Protein AF-0000000070323253 (afdb_homodimer)

Secondary structure (DSSP, 8-state):
----GGG---PPEEEEEEEEEEETT-EEEEEBTTB---EEEEEEEES-EEETTEEE--S-B-SS-HHHHHHHHHTT-SEEEEE-SHHHH---GGGTTSPPEEEEEEE-/----GGG---PPEEEEEEEEEEETT-EEEEEBTTB---EEEEEEEES-EEETTEEE--S-B-SS-HHHHHHHHHTT-SEEEEE-SHHHH---GGGTTSPPEEEEEEE-

Foldseek 3Di:
DPPPPVPPPPDDDDKDKDKDKFWAQDKDKDADPQDAFAAWPDKFKADWDDDVVDIDYDPDGAPADGRVLCCVQGGPDRMGMDHHHCVSGNDDPRRPPDTIMMMTMIMD/DPPPPVPPPPDDDDKDKDKDKFWAQDKDKDADPQDAFAAWPDKFKADWDDDVVDIDYDPDGAPADGRVLCCVQGGPDRMGMDHHHCVSGNDDPRRPPDTIMMMTMIMD

Organism: NCBI:txid109376

Sequence (216 aa):
MGGDPSMVKFKTVVTGRVCAKAHEHNKVELSCNNRPISAVKFASFGNPSGQCGSFAAGSCEGAKDAVKVVAKECVGKLNCTMNVSSHKFGSNLDCGDSPKRLFVEVECMGGDPSMVKFKTVVTGRVCAKAHEHNKVELSCNNRPISAVKFASFGNPSGQCGSFAAGSCEGAKDAVKVVAKECVGKLNCTMNVSSHKFGSNLDCGDSPKRLFVEVEC

Radius of gyration: 20.59 Å; Cα contacts (8 Å, |Δi|>4): 543; chains: 2; bounding box: 59×59×40 Å

Structure (mmCIF, N/CA/C/O backbone):
data_AF-0000000070323253-model_v1
#
loop_
_entity.id
_entity.type
_entity.pdbx_description
1 polymer 'SUEL-type lectin domain-containing protein'
#
loop_
_atom_site.group_PDB
_atom_site.id
_atom_site.type_symbol
_atom_site.label_atom_id
_atom_site.label_alt_id
_atom_site.label_comp_id
_atom_site.label_asym_i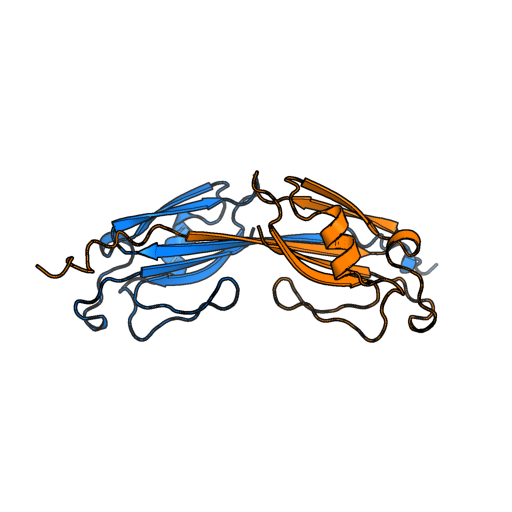d
_atom_site.label_entity_id
_atom_site.label_seq_id
_atom_site.pdbx_PDB_ins_code
_atom_site.Cartn_x
_atom_site.Cartn_y
_atom_site.Cartn_z
_atom_site.occupancy
_atom_site.B_iso_or_equiv
_atom_site.auth_seq_id
_atom_site.auth_comp_id
_atom_site.auth_asym_id
_atom_site.auth_atom_id
_atom_site.pdbx_PDB_model_num
ATOM 1 N N . MET A 1 1 ? 30.547 -23.125 -18.703 1 24.58 1 MET A N 1
ATOM 2 C CA . MET A 1 1 ? 29.531 -23.688 -17.828 1 24.58 1 MET A CA 1
ATOM 3 C C . MET A 1 1 ? 28.562 -22.609 -17.344 1 24.58 1 MET A C 1
ATOM 5 O O . MET A 1 1 ? 28.953 -21.703 -16.594 1 24.58 1 MET A O 1
ATOM 9 N N . GLY A 1 2 ? 27.812 -21.984 -18.266 1 32.09 2 GLY A N 1
ATOM 10 C CA . GLY A 1 2 ? 26.969 -20.812 -18.094 1 32.09 2 GLY A CA 1
ATOM 11 C C . GLY A 1 2 ? 25.984 -20.938 -16.969 1 32.09 2 GLY A C 1
ATOM 12 O O . GLY A 1 2 ? 25.406 -22.016 -16.734 1 32.09 2 GLY A O 1
ATOM 13 N N . GLY A 1 3 ? 26.297 -20.422 -15.852 1 37.09 3 GLY A N 1
ATOM 14 C CA . GLY A 1 3 ? 25.359 -20.516 -14.734 1 37.09 3 GLY A CA 1
ATOM 15 C C . GLY A 1 3 ? 23.906 -20.5 -15.164 1 37.09 3 GLY A C 1
ATOM 16 O O . GLY A 1 3 ? 23.578 -19.969 -16.219 1 37.09 3 GLY A O 1
ATOM 17 N N . ASP A 1 4 ? 23.25 -21.719 -15.328 1 37.78 4 ASP A N 1
ATOM 18 C CA . ASP A 1 4 ? 21.844 -21.922 -15.695 1 37.78 4 ASP A CA 1
ATOM 19 C C . ASP A 1 4 ? 20.969 -20.781 -15.188 1 37.78 4 ASP A C 1
ATOM 21 O O . ASP A 1 4 ? 20.891 -20.547 -13.984 1 37.78 4 ASP A O 1
ATOM 25 N N . PRO A 1 5 ? 20.859 -19.75 -15.844 1 42.62 5 PRO A N 1
ATOM 26 C CA . PRO A 1 5 ? 20.031 -18.609 -15.492 1 42.62 5 PRO A CA 1
ATOM 27 C C . PRO A 1 5 ? 18.703 -19.016 -14.844 1 42.62 5 PRO A C 1
ATOM 29 O O . PRO A 1 5 ? 17.984 -18.172 -14.32 1 42.62 5 PRO A O 1
ATOM 32 N N . SER A 1 6 ? 18.172 -20.234 -15.156 1 43.19 6 SER A N 1
ATOM 33 C CA . SER A 1 6 ? 17 -20.828 -14.531 1 43.19 6 SER A CA 1
ATOM 34 C C . SER A 1 6 ? 17.078 -20.75 -13.008 1 43.19 6 SER A C 1
ATOM 36 O O . SER A 1 6 ? 16.078 -20.969 -12.312 1 43.19 6 SER A O 1
ATOM 38 N N . MET A 1 7 ? 18.266 -21.016 -12.469 1 43.81 7 MET A N 1
ATOM 39 C CA . MET A 1 7 ? 18.453 -21.188 -11.023 1 43.81 7 MET A CA 1
ATOM 40 C C . MET A 1 7 ? 18.297 -19.859 -10.297 1 43.81 7 MET A C 1
ATOM 42 O O . MET A 1 7 ? 18.688 -19.734 -9.133 1 43.81 7 MET A O 1
ATOM 46 N N . VAL A 1 8 ? 18.516 -18.844 -11.039 1 45.16 8 VAL A N 1
ATOM 47 C CA . VAL A 1 8 ? 18.344 -17.625 -10.273 1 45.16 8 VAL A CA 1
ATOM 48 C C . VAL A 1 8 ? 17 -17.641 -9.555 1 45.16 8 VAL A C 1
ATOM 50 O O . VAL A 1 8 ? 15.953 -17.594 -10.195 1 45.16 8 VAL A O 1
ATOM 53 N N . LYS A 1 9 ? 16.812 -18.609 -8.586 1 53.41 9 LYS A N 1
ATOM 54 C CA . LYS A 1 9 ? 15.672 -18.703 -7.672 1 53.41 9 LYS A CA 1
ATOM 55 C C . LYS A 1 9 ? 15.109 -17.312 -7.363 1 53.41 9 LYS A C 1
ATOM 57 O O . LYS A 1 9 ? 15.648 -16.594 -6.527 1 53.41 9 LYS A O 1
ATOM 62 N N . PHE A 1 10 ? 14.539 -16.609 -8.406 1 65.06 10 PHE A N 1
ATOM 63 C CA . PHE A 1 10 ? 13.953 -15.281 -8.234 1 65.06 10 PHE A CA 1
ATOM 64 C C . PHE A 1 10 ? 13.055 -15.242 -7.004 1 65.06 10 PHE A C 1
ATOM 66 O O . PHE A 1 10 ? 12.172 -16.094 -6.844 1 65.06 10 PHE A O 1
ATOM 73 N N . LYS A 1 11 ? 13.57 -14.703 -5.855 1 81 11 LYS A N 1
ATOM 74 C CA . LYS A 1 11 ? 12.977 -14.555 -4.527 1 81 11 LYS A CA 1
ATOM 75 C C . LYS A 1 11 ? 11.664 -13.773 -4.598 1 81 11 LYS A C 1
ATOM 77 O O . LYS A 1 11 ? 11.453 -12.984 -5.52 1 81 11 LYS A O 1
ATOM 82 N N . THR A 1 12 ? 10.695 -14.273 -3.916 1 89.94 12 THR A N 1
ATOM 83 C CA . THR A 1 12 ? 9.477 -13.516 -3.666 1 89.94 12 THR A CA 1
ATOM 84 C C . THR A 1 12 ? 9.805 -12.125 -3.117 1 89.94 12 THR A C 1
ATOM 86 O O . THR A 1 12 ? 10.609 -11.992 -2.188 1 89.94 12 THR A O 1
ATOM 89 N N . VAL A 1 13 ? 9.406 -11.117 -3.811 1 90.56 13 VAL A N 1
ATOM 90 C CA . VAL A 1 13 ? 9.531 -9.742 -3.338 1 90.56 13 VAL A CA 1
ATOM 91 C C . VAL A 1 13 ? 8.172 -9.234 -2.855 1 90.56 13 VAL A C 1
ATOM 93 O O . VAL A 1 13 ? 7.195 -9.258 -3.605 1 90.56 13 VAL A O 1
ATOM 96 N N . VAL A 1 14 ? 8.109 -8.828 -1.581 1 91.12 14 VAL A N 1
ATOM 97 C CA . VAL A 1 14 ? 6.891 -8.258 -1.013 1 91.12 14 VAL A CA 1
ATOM 98 C C . VAL A 1 14 ? 7.121 -6.785 -0.666 1 91.12 14 VAL A C 1
ATOM 100 O O . VAL A 1 14 ? 8.109 -6.441 -0.015 1 91.12 14 VAL A O 1
ATOM 103 N N . THR A 1 15 ? 6.223 -5.898 -1.112 1 91.31 15 THR A N 1
ATOM 104 C CA . THR A 1 15 ? 6.27 -4.477 -0.796 1 91.31 15 THR A CA 1
ATOM 105 C C . THR A 1 15 ? 4.922 -3.992 -0.273 1 91.31 15 THR A C 1
ATOM 107 O O . THR A 1 15 ? 3.885 -4.59 -0.572 1 91.31 15 THR A O 1
ATOM 110 N N . GLY A 1 16 ? 4.953 -3.031 0.551 1 91.94 16 GLY A N 1
ATOM 111 C CA . GLY A 1 16 ? 3.74 -2.467 1.121 1 91.94 16 GLY A CA 1
ATOM 112 C C . GLY A 1 16 ? 3.701 -0.951 1.062 1 91.94 16 GLY A C 1
ATOM 113 O O . GLY A 1 16 ? 4.746 -0.301 0.996 1 91.94 16 GLY A O 1
ATOM 114 N N . ARG A 1 17 ? 2.58 -0.468 0.973 1 92.69 17 ARG A N 1
ATOM 115 C CA . ARG A 1 17 ? 2.338 0.967 1.083 1 92.69 17 ARG A CA 1
ATOM 116 C C . ARG A 1 17 ? 1.215 1.258 2.072 1 92.69 17 ARG A C 1
ATOM 118 O O . ARG A 1 17 ? 0.239 0.509 2.15 1 92.69 17 ARG A O 1
ATOM 125 N N . VAL A 1 18 ? 1.384 2.32 2.725 1 94.06 18 VAL A N 1
ATOM 126 C CA . VAL A 1 18 ? 0.357 2.779 3.652 1 94.06 18 VAL A CA 1
ATOM 127 C C . VAL A 1 18 ? 0.008 4.238 3.357 1 94.06 18 VAL A C 1
ATOM 129 O O . VAL A 1 18 ? 0.896 5.059 3.115 1 94.06 18 VAL A O 1
ATOM 132 N N . CYS A 1 19 ? -1.248 4.48 3.283 1 94.62 19 CYS A N 1
ATOM 133 C CA . CYS A 1 19 ? -1.754 5.828 3.043 1 94.62 19 CYS A CA 1
ATOM 134 C C . CYS A 1 19 ? -2.611 6.305 4.207 1 94.62 19 CYS A C 1
ATOM 136 O O . CYS A 1 19 ? -3.301 5.504 4.848 1 94.62 19 CYS A O 1
ATOM 138 N N . ALA A 1 20 ? -2.553 7.59 4.328 1 96.38 20 ALA A N 1
ATOM 139 C CA . ALA A 1 20 ? -3.43 8.195 5.328 1 96.38 20 ALA A CA 1
ATOM 140 C C . ALA A 1 20 ? -3.979 9.531 4.84 1 96.38 20 ALA A C 1
ATOM 142 O O . ALA A 1 20 ? -3.277 10.289 4.164 1 96.38 20 ALA A O 1
ATOM 143 N N . LYS A 1 21 ? -5.219 9.734 5.109 1 96.62 21 LYS A N 1
ATOM 144 C CA . LYS A 1 21 ? -5.902 11.016 4.949 1 96.62 21 LYS A CA 1
ATOM 145 C C . LYS A 1 21 ? -6.414 11.539 6.289 1 96.62 21 LYS A C 1
ATOM 147 O O . LYS A 1 21 ? -7.156 10.844 6.988 1 96.62 21 LYS A O 1
ATOM 152 N N . ALA A 1 22 ? -6.02 12.75 6.602 1 96.62 22 ALA A N 1
ATOM 153 C CA . ALA A 1 22 ? -6.449 13.289 7.891 1 96.62 22 ALA A CA 1
ATOM 154 C C . ALA A 1 22 ? -6.688 14.797 7.801 1 96.62 22 ALA A C 1
ATOM 156 O O . ALA A 1 22 ? -5.93 15.516 7.148 1 96.62 22 ALA A O 1
ATOM 157 N N . HIS A 1 23 ? -7.723 15.203 8.5 1 93.94 23 HIS A N 1
ATOM 158 C CA . HIS A 1 23 ? -8.008 16.625 8.594 1 93.94 23 HIS A CA 1
ATOM 159 C C . HIS A 1 23 ? -7.152 17.297 9.672 1 93.94 23 HIS A C 1
ATOM 161 O O . HIS A 1 23 ? -6.69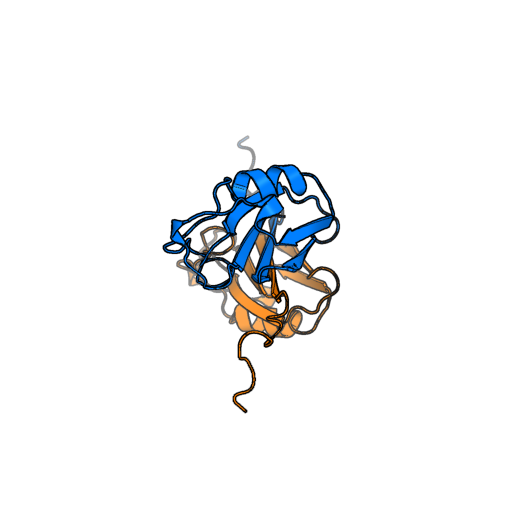5 16.641 10.602 1 93.94 23 HIS A O 1
ATOM 167 N N . GLU A 1 24 ? -7.051 18.594 9.477 1 91.38 24 GLU A N 1
ATOM 168 C CA . GLU A 1 24 ? -6.312 19.375 10.461 1 91.38 24 GLU A CA 1
ATOM 169 C C . GLU A 1 24 ? -6.859 19.156 11.867 1 91.38 24 GLU A C 1
ATOM 171 O O . GLU A 1 24 ? -8.07 19 12.055 1 91.38 24 GLU A O 1
ATOM 176 N N . HIS A 1 25 ? -5.941 19.062 12.859 1 90.5 25 HIS A N 1
ATOM 177 C CA . HIS A 1 25 ? -6.207 18.891 14.281 1 90.5 25 HIS A CA 1
ATOM 178 C C . HIS A 1 25 ? -6.43 17.422 14.633 1 90.5 25 HIS A C 1
ATOM 180 O O . HIS A 1 25 ? -6.801 17.109 15.766 1 90.5 25 HIS A O 1
ATOM 186 N N . ASN A 1 26 ? -6.281 16.594 13.672 1 94.19 26 ASN A N 1
ATOM 187 C CA . ASN A 1 26 ? -6.25 15.148 13.938 1 94.19 26 ASN A CA 1
ATOM 188 C C . ASN A 1 26 ? -4.82 14.617 13.953 1 94.19 26 ASN A C 1
ATOM 190 O O . ASN A 1 26 ? -3.867 15.367 13.758 1 94.19 26 ASN A O 1
ATOM 194 N N . LYS A 1 27 ? -4.707 13.328 14.273 1 94.56 27 LYS A N 1
ATOM 195 C CA . LYS A 1 27 ? -3.43 12.625 14.234 1 94.56 27 LYS A CA 1
ATOM 196 C C . LYS A 1 27 ? -3.43 11.531 13.172 1 94.56 27 LYS A C 1
ATOM 198 O O . LYS A 1 27 ? -4.477 10.961 12.859 1 94.56 27 LYS A O 1
ATOM 203 N N . VAL A 1 28 ? -2.27 11.328 12.672 1 95.94 28 VAL A N 1
ATOM 204 C CA . VAL A 1 28 ? -2.078 10.219 11.758 1 95.94 28 VAL A CA 1
ATOM 205 C C . VAL A 1 28 ? -1.103 9.211 12.359 1 95.94 28 VAL A C 1
ATOM 207 O O . VAL A 1 28 ? -0.101 9.594 12.969 1 95.94 28 VAL A O 1
ATOM 210 N N . GLU A 1 29 ? -1.481 7.996 12.227 1 94.38 29 GLU A N 1
ATOM 211 C CA . GLU A 1 29 ? -0.606 6.898 12.625 1 94.38 29 GLU A CA 1
ATOM 212 C C . GLU A 1 29 ? -0.28 5.992 11.438 1 94.38 29 GLU A C 1
ATOM 214 O O . GLU A 1 29 ? -1.179 5.402 10.836 1 94.38 29 GLU A O 1
ATOM 219 N N . LEU A 1 30 ? 0.969 5.922 11.18 1 93.88 30 LEU A N 1
ATOM 220 C CA . LEU A 1 30 ? 1.457 5.098 10.078 1 93.88 30 LEU A CA 1
ATOM 221 C C . LEU A 1 30 ? 2.305 3.941 10.602 1 93.88 30 LEU A C 1
ATOM 223 O O . LEU A 1 30 ? 3.154 4.133 11.469 1 93.88 30 LEU A O 1
ATOM 227 N N . SER A 1 31 ? 2.051 2.76 10.039 1 91.31 31 SER A N 1
ATOM 228 C CA . SER A 1 31 ? 2.838 1.592 10.422 1 91.31 31 SER A CA 1
ATOM 229 C C . SER A 1 31 ? 2.979 0.616 9.258 1 91.31 31 SER A C 1
ATOM 231 O O . SER A 1 31 ? 2.084 0.513 8.414 1 91.31 31 SER A O 1
ATOM 233 N N . CYS A 1 32 ? 4.223 -0.097 9.227 1 88.12 32 CYS A N 1
ATOM 234 C CA . CYS A 1 32 ? 4.555 -1.021 8.148 1 88.12 32 CYS A CA 1
ATOM 235 C C . CYS A 1 32 ? 4.754 -2.436 8.688 1 88.12 32 CYS A C 1
ATOM 237 O O . CYS A 1 32 ? 5.742 -3.094 8.359 1 88.12 32 CYS A O 1
ATOM 239 N N . ASN A 1 33 ? 3.75 -3.08 9.227 1 79.25 33 ASN A N 1
ATOM 240 C CA . ASN A 1 33 ? 3.77 -4.477 9.648 1 79.25 33 ASN A CA 1
ATOM 241 C C . ASN A 1 33 ? 5.141 -4.883 10.18 1 79.25 33 ASN A C 1
ATOM 243 O O . ASN A 1 33 ? 5.723 -5.871 9.719 1 79.25 33 ASN A O 1
ATOM 247 N N . ASN A 1 34 ? 5.691 -4.219 11.094 1 81.62 34 ASN A N 1
ATOM 248 C CA . ASN A 1 34 ? 6.934 -4.496 11.805 1 81.62 34 ASN A CA 1
ATOM 249 C C . ASN A 1 34 ? 8.148 -4.305 10.898 1 81.62 34 ASN A C 1
ATOM 251 O O . ASN A 1 34 ? 9.164 -4.984 11.062 1 81.62 34 ASN A O 1
ATOM 255 N N . ARG A 1 35 ? 8.016 -3.617 9.82 1 87.88 35 ARG A N 1
ATOM 256 C CA . ARG A 1 35 ? 9.117 -3.145 8.984 1 87.88 35 ARG A CA 1
ATOM 257 C C . ARG A 1 35 ? 9.227 -1.624 9.039 1 87.88 35 ARG A C 1
ATOM 259 O O . ARG A 1 35 ? 8.234 -0.93 9.266 1 87.88 35 ARG A O 1
ATOM 266 N N . PRO A 1 36 ? 10.414 -1.142 8.898 1 94.56 36 PRO A N 1
ATOM 267 C CA . PRO A 1 36 ? 10.539 0.318 8.922 1 94.56 36 PRO A CA 1
ATOM 268 C C . PRO A 1 36 ? 9.93 0.986 7.691 1 94.56 36 PRO A C 1
ATOM 270 O O . PRO A 1 36 ? 9.922 0.399 6.605 1 94.56 36 PRO A O 1
ATOM 273 N N . ILE A 1 37 ? 9.367 2.109 7.902 1 96.44 37 ILE A N 1
ATOM 274 C CA . ILE A 1 37 ? 8.977 2.951 6.777 1 96.44 37 ILE A CA 1
ATOM 275 C C . ILE A 1 37 ? 10.211 3.338 5.965 1 96.44 37 ILE A C 1
ATOM 277 O O . ILE A 1 37 ? 11.156 3.924 6.5 1 96.44 37 ILE A O 1
ATOM 281 N N . SER A 1 38 ? 10.211 3.012 4.699 1 96.25 38 SER A N 1
ATOM 282 C CA . SER A 1 38 ? 11.438 3.143 3.922 1 96.25 38 SER A CA 1
ATOM 283 C C . SER A 1 38 ? 11.477 4.465 3.162 1 96.25 38 SER A C 1
ATOM 285 O O . SER A 1 38 ? 12.547 4.98 2.852 1 96.25 38 SER A O 1
ATOM 287 N N . ALA A 1 39 ? 10.344 4.992 2.777 1 96.81 39 ALA A N 1
ATOM 288 C CA . ALA A 1 39 ? 10.32 6.227 1.994 1 96.81 39 ALA A CA 1
ATOM 289 C C . ALA A 1 39 ? 8.93 6.863 2.02 1 96.81 39 ALA A C 1
ATOM 291 O O . ALA A 1 39 ? 7.934 6.191 2.295 1 96.81 39 ALA A O 1
ATOM 292 N N . VAL A 1 40 ? 8.859 8.164 1.811 1 97.88 40 VAL A N 1
ATOM 293 C CA . VAL A 1 40 ? 7.613 8.898 1.597 1 97.88 40 VAL A CA 1
ATOM 294 C C . VAL A 1 40 ? 7.34 9.023 0.1 1 97.88 40 VAL A C 1
ATOM 296 O O . VAL A 1 40 ? 8.117 9.656 -0.625 1 97.88 40 VAL A O 1
ATOM 299 N N . LYS A 1 41 ? 6.281 8.484 -0.324 1 96.12 41 LYS A N 1
ATOM 300 C CA . LYS A 1 41 ? 5.965 8.516 -1.749 1 96.12 41 LYS A CA 1
ATOM 301 C C . LYS A 1 41 ? 5.152 9.75 -2.104 1 96.12 41 LYS A C 1
ATOM 303 O O . LYS A 1 41 ? 5.199 10.227 -3.24 1 96.12 41 LYS A O 1
ATOM 308 N N . PHE A 1 42 ? 4.395 10.164 -1.142 1 97.25 42 PHE A N 1
ATOM 309 C CA . PHE A 1 42 ? 3.58 11.359 -1.315 1 97.25 42 PHE A CA 1
ATOM 310 C C . PHE A 1 42 ? 3.236 11.984 0.034 1 97.25 42 PHE A C 1
ATOM 312 O O . PHE A 1 42 ? 2.953 11.273 0.998 1 97.25 42 PHE A O 1
ATOM 319 N N . ALA A 1 43 ? 3.246 13.281 0.072 1 98.5 43 ALA A N 1
ATOM 320 C CA . ALA A 1 43 ? 2.717 14.016 1.217 1 98.5 43 ALA A CA 1
ATOM 321 C C . ALA A 1 43 ? 2.326 15.438 0.822 1 98.5 43 ALA A C 1
ATOM 323 O O . ALA A 1 43 ? 3.086 16.125 0.139 1 98.5 43 ALA A O 1
ATOM 324 N N . SER A 1 44 ? 1.243 15.812 1.201 1 97.69 44 SER A N 1
ATOM 325 C CA . SER A 1 44 ? 0.757 17.156 0.946 1 97.69 44 SER A CA 1
ATOM 326 C C . SER A 1 44 ? -0.178 17.641 2.055 1 97.69 44 SER A C 1
ATOM 328 O O . SER A 1 44 ? -1.098 16.906 2.447 1 97.69 44 SER A O 1
ATOM 330 N N . PHE A 1 45 ? 0.064 18.766 2.609 1 96.88 45 PHE A N 1
ATOM 331 C CA . PHE A 1 45 ? -0.783 19.422 3.602 1 96.88 45 PHE A CA 1
ATOM 332 C C . PHE A 1 45 ? -1.431 20.672 3.02 1 96.88 45 PHE A C 1
ATOM 334 O O . PHE A 1 45 ? -0.736 21.609 2.639 1 96.88 45 PHE A O 1
ATOM 341 N N . GLY A 1 46 ? -2.627 20.688 2.898 1 95.38 46 GLY A N 1
ATOM 342 C CA . GLY A 1 46 ? -3.434 21.719 2.268 1 95.38 46 GLY A CA 1
ATOM 343 C C . GLY A 1 46 ? -4.762 21.203 1.745 1 95.38 46 GLY A C 1
ATOM 344 O O . GLY A 1 46 ? -5.645 20.844 2.527 1 95.38 46 GLY A O 1
ATOM 345 N N . ASN A 1 47 ? -4.965 21.094 0.418 1 94 47 ASN A N 1
ATOM 346 C CA . ASN A 1 47 ? -6.199 20.562 -0.155 1 94 47 ASN A CA 1
ATOM 347 C C . ASN A 1 47 ? -5.918 19.469 -1.188 1 94 47 ASN A C 1
ATOM 349 O O . ASN A 1 47 ? -6.441 19.516 -2.303 1 94 47 ASN A O 1
ATOM 353 N N . PRO A 1 48 ? -5.105 18.484 -0.717 1 96.19 48 PRO A N 1
ATOM 354 C CA . PRO A 1 48 ? -4.82 17.375 -1.629 1 96.19 48 PRO A CA 1
ATOM 355 C C . PRO A 1 48 ? -6.07 16.578 -2.004 1 96.19 48 PRO A C 1
ATOM 357 O O . PRO A 1 48 ? -7.117 16.734 -1.368 1 96.19 48 PRO A O 1
ATOM 360 N N . SER A 1 49 ? -5.934 15.836 -3.078 1 96.25 49 SER A N 1
ATOM 361 C CA . SER A 1 49 ? -7.043 15.023 -3.566 1 96.25 49 SER A CA 1
ATOM 362 C C . SER A 1 49 ? -6.562 13.656 -4.043 1 96.25 49 SER A C 1
ATOM 364 O O . SER A 1 49 ? -5.363 13.375 -4.012 1 96.25 49 SER A O 1
ATOM 366 N N . GLY A 1 50 ? -7.602 12.789 -4.305 1 94.44 50 GLY A N 1
ATOM 367 C CA . GLY A 1 50 ? -7.273 11.484 -4.855 1 94.44 50 GLY A CA 1
ATOM 368 C C . GLY A 1 50 ? -7.457 10.352 -3.863 1 94.44 50 GLY A C 1
ATOM 369 O O . GLY A 1 50 ? -8.117 10.516 -2.836 1 94.44 50 GLY A O 1
ATOM 370 N N . GLN A 1 51 ? -6.973 9.211 -4.344 1 90 51 GLN A N 1
ATOM 371 C CA . GLN A 1 51 ? -7.043 8.008 -3.527 1 90 51 GLN A CA 1
ATOM 372 C C . GLN A 1 51 ? -5.66 7.395 -3.326 1 90 51 GLN A C 1
ATOM 374 O O . GLN A 1 51 ? -4.703 7.766 -4.012 1 90 51 GLN A O 1
ATOM 379 N N . CYS A 1 52 ? -5.562 6.488 -2.338 1 89.56 52 CYS A N 1
ATOM 380 C CA . CYS A 1 52 ? -4.285 5.836 -2.064 1 89.56 52 CYS A CA 1
ATOM 381 C C . CYS A 1 52 ? -3.656 5.309 -3.35 1 89.56 52 CYS A C 1
ATOM 383 O O . CYS A 1 52 ? -4.328 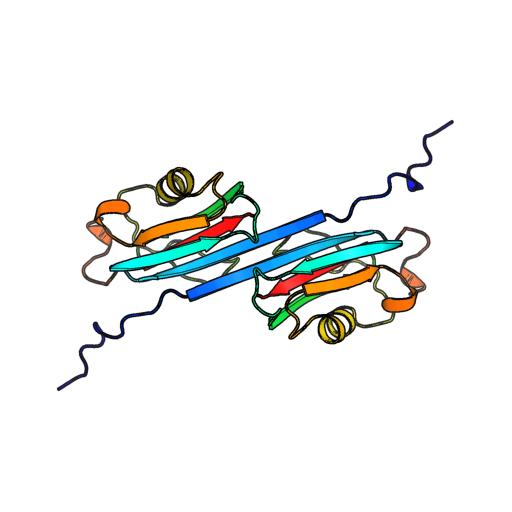4.66 -4.152 1 89.56 52 CYS A O 1
ATOM 385 N N . GLY A 1 53 ? -2.445 5.648 -3.529 1 87.5 53 GLY A N 1
ATOM 386 C CA . GLY A 1 53 ? -1.728 5.23 -4.723 1 87.5 53 GLY A CA 1
ATOM 387 C C . GLY A 1 53 ? -1.806 6.238 -5.852 1 87.5 53 GLY A C 1
ATOM 388 O O . GLY A 1 53 ? -1.078 6.129 -6.84 1 87.5 53 GLY A O 1
ATOM 389 N N . SER A 1 54 ? -2.723 7.184 -5.742 1 90 54 SER A N 1
ATOM 390 C CA . SER A 1 54 ? -2.9 8.203 -6.773 1 90 54 SER A CA 1
ATOM 391 C C . SER A 1 54 ? -3.264 9.555 -6.164 1 90 54 SER A C 1
ATOM 393 O O . SER A 1 54 ? -4.184 10.227 -6.633 1 90 54 SER A O 1
ATOM 395 N N . PHE A 1 55 ? -2.574 9.922 -5.133 1 95.31 55 PHE A N 1
ATOM 396 C CA . PHE A 1 55 ? -2.77 11.227 -4.504 1 95.31 55 PHE A CA 1
ATOM 397 C C . PHE A 1 55 ? -2.176 12.336 -5.363 1 95.31 55 PHE A C 1
ATOM 399 O O . PHE A 1 55 ? -1.221 12.109 -6.109 1 95.31 55 PHE A O 1
ATOM 406 N N . ALA A 1 56 ? -2.785 13.539 -5.207 1 97.12 56 ALA A N 1
ATOM 407 C CA . ALA A 1 56 ? -2.273 14.727 -5.887 1 97.12 56 ALA A CA 1
ATOM 408 C C . ALA A 1 56 ? -2.385 15.961 -4.992 1 97.12 56 ALA A C 1
ATOM 410 O O . ALA A 1 56 ? -3.377 16.125 -4.277 1 97.12 56 ALA A O 1
ATOM 411 N N . ALA A 1 57 ? -1.323 16.781 -5.133 1 96.56 57 ALA A N 1
ATOM 412 C CA . ALA A 1 57 ? -1.383 18.047 -4.406 1 96.56 57 ALA A CA 1
ATOM 413 C C . ALA A 1 57 ? -2.498 18.938 -4.945 1 96.56 57 ALA A C 1
ATOM 415 O O . ALA A 1 57 ? -2.859 18.844 -6.121 1 96.56 57 ALA A O 1
ATOM 416 N N . GLY A 1 58 ? -3.029 19.719 -4.059 1 94.06 58 GLY A N 1
ATOM 417 C CA . GLY A 1 58 ? -4.066 20.641 -4.469 1 94.06 58 GLY A CA 1
ATOM 418 C C . GLY A 1 58 ? -3.535 22.031 -4.793 1 94.06 58 GLY A C 1
ATOM 419 O O . GLY A 1 58 ? -2.377 22.172 -5.188 1 94.06 58 GLY A O 1
ATOM 420 N N . SER A 1 59 ? -4.504 22.969 -4.73 1 92.25 59 SER A N 1
ATOM 421 C CA . SER A 1 59 ? -4.16 24.344 -5.098 1 92.25 59 SER A CA 1
ATOM 422 C C . SER A 1 59 ? -3.48 25.078 -3.939 1 92.25 59 SER A C 1
ATOM 424 O O . SER A 1 59 ? -2.92 26.156 -4.121 1 92.25 59 SER A O 1
ATOM 426 N N . CYS A 1 60 ? -3.508 24.547 -2.779 1 93.19 60 CYS A N 1
ATO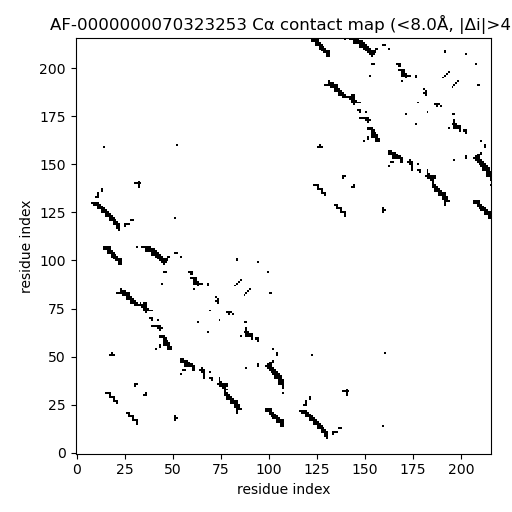M 427 C CA . CYS A 1 60 ? -2.854 25.156 -1.626 1 93.19 60 CYS A CA 1
ATOM 428 C C . CYS A 1 60 ? -1.974 24.141 -0.901 1 93.19 60 CYS A C 1
ATOM 430 O O . CYS A 1 60 ? -2.293 22.953 -0.86 1 93.19 60 CYS A O 1
ATOM 432 N N . GLU A 1 61 ? -0.871 24.609 -0.331 1 93.44 61 GLU A N 1
ATOM 433 C CA . GLU A 1 61 ? 0.088 23.797 0.408 1 93.44 61 GLU A CA 1
ATOM 434 C C . GLU A 1 61 ? 0.611 24.531 1.637 1 93.44 61 GLU A C 1
ATOM 436 O O . GLU A 1 61 ? 0.698 25.766 1.638 1 93.44 61 GLU A O 1
ATOM 441 N N . GLY A 1 62 ? 0.88 23.703 2.643 1 93.44 62 GLY A N 1
ATOM 442 C CA . GLY A 1 62 ? 1.56 24.297 3.783 1 93.44 62 GLY A CA 1
ATOM 443 C C . GLY A 1 62 ? 2.889 24.922 3.42 1 93.44 62 GLY A C 1
ATOM 444 O O . GLY A 1 62 ? 3.434 24.672 2.344 1 93.44 62 GLY A O 1
ATOM 445 N N . ALA A 1 63 ? 3.338 25.766 4.309 1 93.69 63 ALA A N 1
ATOM 446 C CA . ALA A 1 63 ? 4.566 26.516 4.059 1 93.69 63 ALA A CA 1
ATOM 447 C C . ALA A 1 63 ? 5.781 25.594 4.047 1 93.69 63 ALA A C 1
ATOM 449 O O . ALA A 1 63 ? 6.785 25.875 3.396 1 93.69 63 ALA A O 1
ATOM 450 N N . LYS A 1 64 ? 5.68 24.5 4.77 1 96 64 LYS A N 1
ATOM 451 C CA . LYS A 1 64 ? 6.777 23.547 4.812 1 96 64 LYS A CA 1
ATOM 452 C C . LYS A 1 64 ? 6.562 22.406 3.809 1 96 64 LYS A C 1
ATOM 454 O O . LYS A 1 64 ? 5.426 22.078 3.471 1 96 64 LYS A O 1
ATOM 459 N N . ASP A 1 65 ? 7.656 21.844 3.391 1 96.88 65 ASP A N 1
ATOM 460 C CA . ASP A 1 65 ? 7.598 20.672 2.525 1 96.88 65 ASP A CA 1
ATOM 461 C C . ASP A 1 65 ? 7.113 19.453 3.295 1 96.88 65 ASP A C 1
ATOM 463 O O . ASP A 1 65 ? 7.852 18.875 4.102 1 96.88 65 ASP A O 1
ATOM 467 N N . ALA A 1 66 ? 5.945 19.109 2.957 1 98 66 ALA A N 1
ATOM 468 C CA . ALA A 1 66 ? 5.316 18.031 3.713 1 98 66 ALA A CA 1
ATOM 469 C C . ALA A 1 66 ? 6.105 16.734 3.578 1 98 66 ALA A C 1
ATOM 471 O O . ALA A 1 66 ? 6.18 15.945 4.523 1 98 66 ALA A O 1
ATOM 472 N N . VAL A 1 67 ? 6.641 16.438 2.432 1 98.44 67 VAL A N 1
ATOM 473 C CA . VAL A 1 67 ? 7.43 15.227 2.215 1 98.44 67 VAL A CA 1
ATOM 474 C C . VAL A 1 67 ? 8.625 15.211 3.166 1 98.44 67 VAL A C 1
ATOM 476 O O . VAL A 1 67 ? 8.898 14.188 3.807 1 98.44 67 VAL A O 1
ATOM 479 N N . LYS A 1 68 ? 9.227 16.328 3.252 1 98.31 68 LYS A N 1
ATOM 480 C CA . LYS A 1 68 ? 10.398 16.422 4.129 1 98.31 68 LYS A CA 1
ATOM 481 C C . LYS A 1 68 ? 9.992 16.281 5.594 1 98.31 68 LYS A C 1
ATOM 483 O O . LYS A 1 68 ? 10.688 15.648 6.383 1 98.31 68 LYS A O 1
ATOM 488 N N . VAL A 1 69 ? 8.922 16.938 5.941 1 98.31 69 VAL A N 1
ATOM 489 C CA . VAL A 1 69 ? 8.445 16.875 7.316 1 98.31 69 VAL A CA 1
ATOM 490 C C . VAL A 1 69 ? 8.133 15.43 7.695 1 98.31 69 VAL A C 1
ATOM 492 O O . VAL A 1 69 ? 8.586 14.938 8.727 1 98.31 69 VAL A O 1
ATOM 495 N N . VAL A 1 70 ? 7.406 14.703 6.852 1 98.44 70 VAL A N 1
ATOM 496 C CA . VAL A 1 70 ? 7.012 13.32 7.117 1 98.44 70 VAL A CA 1
ATOM 497 C C . VAL A 1 70 ? 8.25 12.422 7.117 1 98.44 70 VAL A C 1
ATOM 499 O O . VAL A 1 70 ? 8.367 11.523 7.949 1 98.44 70 VAL A O 1
ATOM 502 N N . ALA A 1 71 ? 9.141 12.648 6.18 1 98.38 71 ALA A N 1
ATOM 503 C CA . ALA A 1 71 ? 10.352 11.844 6.094 1 98.38 71 ALA A CA 1
ATOM 504 C C . ALA A 1 71 ? 11.172 11.945 7.379 1 98.38 71 ALA A C 1
ATOM 506 O O . ALA A 1 71 ? 11.617 10.93 7.918 1 98.38 71 ALA A O 1
ATOM 507 N N . LYS A 1 72 ? 11.328 13.172 7.828 1 97.62 72 LYS A N 1
ATOM 508 C CA . LYS A 1 72 ? 12.086 13.406 9.055 1 97.62 72 LYS A CA 1
ATOM 509 C C . LYS A 1 72 ? 11.43 12.711 10.242 1 97.62 72 LYS A C 1
ATOM 511 O O . LYS A 1 72 ? 12.117 12.164 11.109 1 97.62 72 LYS A O 1
ATOM 516 N N . GLU A 1 73 ? 10.156 12.625 10.156 1 97.31 73 GLU A N 1
ATOM 517 C CA . GLU A 1 73 ? 9.406 12.094 11.289 1 97.31 73 GLU A CA 1
ATOM 518 C C . GLU A 1 73 ? 9.305 10.57 11.219 1 97.31 73 GLU A C 1
ATOM 520 O O . GLU A 1 73 ? 9.281 9.891 12.25 1 97.31 73 GLU A O 1
ATOM 525 N N . CYS A 1 74 ? 9.273 10.055 10.086 1 97.5 74 CYS A N 1
ATOM 526 C CA . CYS A 1 74 ? 8.719 8.703 10.016 1 97.5 74 CYS A CA 1
ATOM 527 C C . CYS A 1 74 ? 9.711 7.742 9.383 1 97.5 74 CYS A C 1
ATOM 529 O O . CYS A 1 74 ? 9.656 6.535 9.633 1 97.5 74 CYS A O 1
ATOM 531 N N . VAL A 1 75 ? 10.547 8.203 8.477 1 97.81 75 VAL A N 1
ATOM 532 C CA . VAL A 1 75 ? 11.391 7.277 7.723 1 97.81 75 VAL A CA 1
ATOM 533 C C . VAL A 1 75 ? 12.383 6.602 8.664 1 97.81 75 VAL A C 1
ATOM 535 O O . VAL A 1 75 ? 13.031 7.27 9.477 1 97.81 75 VAL A O 1
ATOM 538 N N . GLY A 1 76 ? 12.453 5.277 8.562 1 97.62 76 GLY A N 1
ATOM 539 C CA . GLY A 1 76 ? 13.352 4.5 9.398 1 97.62 76 GLY A CA 1
ATOM 540 C C . GLY A 1 76 ? 12.68 3.947 10.641 1 97.62 76 GLY A C 1
ATOM 541 O O . GLY A 1 76 ? 13.25 3.104 11.336 1 97.62 76 GLY A O 1
ATOM 542 N N . LYS A 1 77 ? 11.461 4.391 10.891 1 96.44 77 LYS A N 1
ATOM 543 C CA . LYS A 1 77 ? 10.734 3.961 12.078 1 96.44 77 LYS A CA 1
ATOM 544 C C . LYS A 1 77 ? 9.734 2.852 11.742 1 96.44 77 LYS A C 1
ATOM 546 O O . LYS A 1 77 ? 9.227 2.789 10.625 1 96.44 77 LYS A O 1
ATOM 551 N N . LEU A 1 78 ? 9.422 2.02 12.789 1 92.88 78 LEU A N 1
ATOM 552 C CA . LEU A 1 78 ? 8.438 0.955 12.625 1 92.88 78 LEU A CA 1
ATOM 553 C C . LEU A 1 78 ? 7.023 1.515 12.664 1 92.88 78 LEU A C 1
ATOM 555 O O . LEU A 1 78 ? 6.145 1.041 11.938 1 92.88 78 LEU A O 1
ATOM 559 N N . ASN A 1 79 ? 6.844 2.422 13.516 1 93.31 79 ASN A N 1
ATOM 560 C CA . ASN A 1 79 ? 5.594 3.158 13.664 1 93.31 79 ASN A CA 1
ATOM 561 C C . ASN A 1 79 ? 5.844 4.652 13.836 1 93.31 79 ASN A C 1
ATOM 563 O O . ASN A 1 79 ? 6.852 5.059 14.414 1 93.31 79 ASN A O 1
ATOM 567 N N . CYS A 1 80 ? 4.898 5.434 13.266 1 95.12 80 CYS A N 1
ATOM 568 C CA . CYS A 1 80 ? 5.051 6.883 13.289 1 95.12 80 CYS A CA 1
ATOM 569 C C . CYS A 1 80 ? 3.709 7.566 13.531 1 95.12 80 CYS A C 1
ATOM 571 O O . CYS A 1 80 ? 2.713 7.238 12.883 1 95.12 80 CYS A O 1
ATOM 573 N N . THR A 1 81 ? 3.713 8.445 14.523 1 96.31 81 THR A N 1
ATOM 574 C CA . THR A 1 81 ? 2.527 9.25 14.812 1 96.31 81 THR A CA 1
ATOM 575 C C . THR A 1 81 ? 2.846 10.734 14.719 1 96.31 81 THR A C 1
ATOM 577 O O . THR A 1 81 ? 3.887 11.188 15.203 1 96.31 81 THR A O 1
AT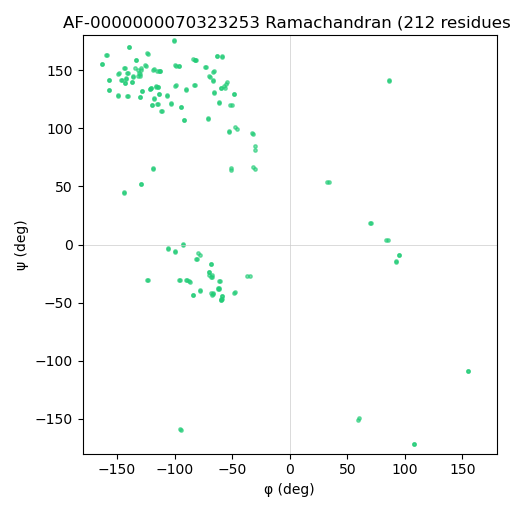OM 580 N N . MET A 1 82 ? 1.989 11.484 14.047 1 96.12 82 MET A N 1
ATOM 581 C CA . MET A 1 82 ? 2.221 12.922 13.969 1 96.12 82 MET A CA 1
ATOM 582 C C . MET A 1 82 ? 0.903 13.688 14.016 1 96.12 82 MET A C 1
ATOM 584 O O . MET A 1 82 ? -0.131 13.18 13.578 1 96.12 82 MET A O 1
ATOM 588 N N . ASN A 1 83 ? 0.971 14.883 14.508 1 95.56 83 ASN A N 1
ATOM 589 C CA . ASN A 1 83 ? -0.175 15.789 14.516 1 95.56 83 ASN A CA 1
ATOM 590 C C . ASN A 1 83 ? -0.329 16.5 13.18 1 95.56 83 ASN A C 1
ATOM 592 O O . ASN A 1 83 ? 0.659 16.953 12.594 1 95.56 83 ASN A O 1
ATOM 596 N N . VAL A 1 84 ? -1.601 16.562 12.781 1 96.06 84 VAL A N 1
ATOM 597 C CA . VAL A 1 84 ? -1.886 17.328 11.57 1 96.06 84 VAL A CA 1
ATOM 598 C C . VAL A 1 84 ? -2.232 18.766 11.93 1 96.06 84 VAL A C 1
ATOM 600 O O . VAL A 1 84 ? -3.332 19.047 12.414 1 96.06 84 VAL A O 1
ATOM 603 N N . SER A 1 85 ? -1.233 19.641 11.602 1 94.25 85 SER A N 1
ATOM 604 C CA . SER A 1 85 ? -1.465 21.031 12.008 1 94.25 85 SER A CA 1
ATOM 605 C C . SER A 1 85 ? -0.604 21.984 11.195 1 94.25 85 SER A C 1
ATOM 607 O O . SER A 1 85 ? 0.43 21.594 10.648 1 94.25 85 SER A O 1
ATOM 609 N N . SER A 1 86 ? -1.026 23.234 11.266 1 93.31 86 SER A N 1
ATOM 610 C CA . SER A 1 86 ? -0.243 24.281 10.625 1 93.31 86 SER A CA 1
ATOM 611 C C . SER A 1 86 ? 1.074 24.516 11.359 1 93.31 86 SER A C 1
ATOM 613 O O . SER A 1 86 ? 2.035 25.016 10.773 1 93.31 86 SER A O 1
ATOM 615 N N . HIS A 1 87 ? 1.041 24.203 12.602 1 93.94 87 HIS A N 1
ATOM 616 C CA . HIS A 1 87 ? 2.285 24.312 13.352 1 93.94 87 HIS A CA 1
ATOM 617 C C . HIS A 1 87 ? 3.348 23.375 12.797 1 93.94 87 HIS A C 1
ATOM 619 O O . HIS A 1 87 ? 4.516 23.75 12.68 1 93.94 87 HIS A O 1
ATOM 625 N N . LYS A 1 88 ? 3.006 22.266 12.398 1 95.88 88 LYS A N 1
ATOM 626 C CA . LYS A 1 88 ? 3.92 21.234 11.906 1 95.88 88 LYS A CA 1
ATOM 627 C C . LYS A 1 88 ? 4.246 21.453 10.438 1 95.88 88 LYS A C 1
ATOM 629 O O . LYS A 1 88 ? 5.406 21.328 10.031 1 95.88 88 LYS A O 1
ATOM 634 N N . PHE A 1 89 ? 3.242 21.766 9.641 1 96.56 89 PHE A N 1
ATOM 635 C CA . PHE A 1 89 ? 3.42 21.781 8.195 1 96.56 89 PHE A CA 1
ATOM 636 C C . PHE A 1 89 ? 3.479 23.203 7.66 1 96.56 89 PHE A C 1
ATOM 638 O O . PHE A 1 89 ? 3.762 23.422 6.48 1 96.56 89 PHE A O 1
ATOM 645 N N . GLY A 1 90 ? 3.297 24.141 8.539 1 92.44 90 GLY A N 1
ATOM 646 C CA . GLY A 1 90 ? 3.336 25.547 8.133 1 92.44 90 GLY A CA 1
ATOM 647 C C . GLY A 1 90 ? 2 26.062 7.625 1 92.44 90 GLY A C 1
ATOM 648 O O . GLY A 1 90 ? 1.226 25.297 7.031 1 92.44 90 GLY A O 1
ATOM 649 N N . SER A 1 91 ? 1.708 27.234 7.961 1 84.5 91 SER A N 1
ATOM 650 C CA . SER A 1 91 ? 0.516 27.906 7.449 1 84.5 91 SER A CA 1
ATOM 651 C C . SER A 1 91 ? 0.814 28.656 6.16 1 84.5 91 SER A C 1
ATOM 653 O O . SER A 1 91 ? 1.937 29.125 5.953 1 84.5 91 SER A O 1
ATOM 655 N N . ASN A 1 92 ? -0.09 28.438 5.215 1 79.75 92 ASN A N 1
ATOM 656 C CA . ASN A 1 92 ? 0.054 29.219 3.992 1 79.75 92 ASN A CA 1
ATOM 657 C C . ASN A 1 92 ? -1.18 30.078 3.727 1 79.75 92 ASN A C 1
ATOM 659 O O . ASN A 1 92 ? -2.309 29.625 3.918 1 79.75 92 ASN A O 1
ATOM 663 N N . LEU A 1 93 ? -0.91 31.297 3.387 1 74.31 93 LEU A N 1
ATOM 664 C CA . LEU A 1 93 ? -1.968 32.281 3.211 1 74.31 93 LEU A CA 1
ATOM 665 C C . LEU A 1 93 ? -2.824 31.969 1.994 1 74.31 93 LEU A C 1
ATOM 667 O O . LEU A 1 93 ? -3.967 32.406 1.893 1 74.31 93 LEU A O 1
ATOM 671 N N . ASP A 1 94 ? -2.316 31.125 1.123 1 78.31 94 ASP A N 1
ATOM 672 C CA . ASP A 1 94 ? -3.002 30.828 -0.132 1 78.31 94 ASP A CA 1
ATOM 673 C C . ASP A 1 94 ? -4.152 29.859 0.083 1 78.31 94 ASP A C 1
ATOM 675 O O . ASP A 1 94 ? -4.957 29.625 -0.823 1 78.31 94 ASP A O 1
ATOM 679 N N . CYS A 1 95 ? -4.32 29.266 1.219 1 81.69 95 CYS A N 1
ATOM 680 C CA . CYS A 1 95 ? -5.312 28.203 1.414 1 81.69 95 CYS A CA 1
ATOM 681 C C . CYS A 1 95 ? -6.629 28.797 1.915 1 81.69 95 CYS A C 1
ATOM 683 O O . CYS A 1 95 ? -7.652 28.109 1.925 1 81.69 95 CYS A O 1
ATOM 685 N N . GLY A 1 96 ? -6.648 30.031 2.086 1 76.94 96 GLY A N 1
ATOM 686 C CA . GLY A 1 96 ? -7.891 30.594 2.611 1 76.94 96 GLY A CA 1
ATOM 687 C C . GLY A 1 96 ? -8.266 30.031 3.969 1 76.94 96 GLY A C 1
ATOM 688 O O . GLY A 1 96 ? -7.395 29.641 4.746 1 76.94 96 GLY A O 1
ATOM 689 N N . ASP A 1 97 ? -9.672 29.969 4.238 1 78.69 97 ASP A N 1
ATOM 690 C CA . ASP A 1 97 ? -10.164 29.594 5.566 1 78.69 97 ASP A CA 1
ATOM 691 C C . ASP A 1 97 ? -10.594 28.141 5.613 1 78.69 97 ASP A C 1
ATOM 693 O O . ASP A 1 97 ? -10.945 27.625 6.676 1 78.69 97 ASP A O 1
ATOM 697 N N . SER A 1 98 ? -10.555 27.531 4.434 1 79.25 98 SER A N 1
ATOM 698 C CA . SER A 1 98 ? -10.984 26.125 4.453 1 79.25 98 SER A CA 1
ATOM 699 C C . SER A 1 98 ? -10.016 25.266 5.254 1 79.25 98 SER A C 1
ATOM 701 O O . SER A 1 98 ? -8.805 25.469 5.191 1 79.25 98 SER A O 1
ATOM 703 N N . PRO A 1 99 ? -10.602 24.344 5.977 1 85.12 99 PRO A N 1
ATOM 704 C CA . PRO A 1 99 ? -9.734 23.453 6.762 1 85.12 99 PRO A CA 1
ATOM 705 C C . PRO A 1 99 ? -8.758 22.656 5.895 1 85.12 99 PRO A C 1
ATOM 707 O O . PRO A 1 99 ? -9.133 22.188 4.816 1 85.12 99 PRO A O 1
ATOM 710 N N . LYS A 1 100 ? -7.566 22.609 6.297 1 92.25 100 LYS A N 1
ATOM 711 C CA . LYS A 1 100 ? -6.523 21.906 5.562 1 92.25 100 LYS A CA 1
ATOM 712 C C . LYS A 1 100 ? -6.527 20.422 5.91 1 92.25 100 LYS A C 1
ATOM 714 O O . LYS A 1 100 ? -7.098 20.016 6.93 1 92.25 100 LYS A O 1
ATOM 719 N N . ARG A 1 101 ? -5.941 19.625 5.023 1 94.56 101 ARG A N 1
ATOM 720 C CA . ARG A 1 101 ? -5.82 18.188 5.199 1 94.56 101 ARG A CA 1
ATOM 721 C C . ARG A 1 101 ? -4.406 17.719 4.871 1 94.56 101 ARG A C 1
ATOM 723 O O . ARG A 1 101 ? -3.686 18.375 4.117 1 94.56 101 ARG A O 1
ATOM 730 N N . LEU A 1 102 ? -4.145 16.531 5.457 1 97 102 LEU A N 1
ATOM 731 C CA . LEU A 1 102 ? -2.898 15.844 5.129 1 97 102 LEU A CA 1
ATOM 732 C C . LEU A 1 102 ? -3.172 14.531 4.402 1 97 102 LEU A C 1
ATOM 734 O O . LEU A 1 102 ? -3.928 13.695 4.895 1 97 102 LEU A O 1
ATOM 738 N N . PHE A 1 103 ? -2.686 14.383 3.244 1 97.75 103 PHE A N 1
ATOM 739 C CA . PHE A 1 103 ? -2.582 13.094 2.572 1 97.75 103 PHE A CA 1
ATOM 740 C C . PHE A 1 103 ? -1.138 12.609 2.551 1 97.75 103 PHE A C 1
ATOM 742 O O . PHE A 1 103 ? -0.231 13.359 2.182 1 97.75 103 PHE A O 1
ATOM 749 N N . VAL A 1 104 ? -0.989 11.391 3.004 1 98.25 104 VAL A N 1
ATOM 750 C CA . VAL A 1 104 ? 0.368 10.859 3.055 1 98.25 104 VAL A CA 1
ATOM 751 C C . VAL A 1 104 ? 0.374 9.414 2.555 1 98.25 104 VAL A C 1
ATOM 753 O O . VAL A 1 104 ? -0.578 8.664 2.787 1 98.25 104 VAL A O 1
ATOM 756 N N . GLU A 1 105 ? 1.34 9.086 1.831 1 96.44 105 GLU A N 1
ATOM 757 C CA . GLU A 1 105 ? 1.638 7.734 1.372 1 96.44 105 GLU A CA 1
ATOM 758 C C . GLU A 1 105 ? 3.094 7.371 1.643 1 96.44 105 GLU A C 1
ATOM 760 O O . GLU A 1 105 ? 4.008 8.078 1.211 1 96.44 105 GLU A O 1
ATOM 765 N N . VAL A 1 106 ? 3.297 6.246 2.305 1 96.44 106 VAL A N 1
ATOM 766 C CA . VAL A 1 106 ? 4.66 5.816 2.602 1 96.44 106 VAL A CA 1
ATOM 767 C C . VAL A 1 106 ? 4.883 4.398 2.076 1 96.44 106 VAL A C 1
ATOM 769 O O . VAL A 1 106 ? 3.924 3.652 1.867 1 96.44 106 VAL A O 1
ATOM 772 N N . GLU A 1 107 ? 6.109 4.18 1.822 1 93.88 107 GLU A N 1
ATOM 773 C CA . GLU A 1 107 ? 6.523 2.846 1.401 1 93.88 107 GLU A CA 1
ATOM 774 C C . GLU A 1 107 ? 7.109 2.055 2.568 1 93.88 107 GLU A C 1
ATOM 776 O O . GLU A 1 107 ? 7.844 2.605 3.391 1 93.88 107 GLU A O 1
ATOM 781 N N . CYS A 1 108 ? 6.66 0.846 2.549 1 90.81 108 CYS A N 1
ATOM 782 C CA . CYS A 1 108 ? 7.172 -0.067 3.564 1 90.81 108 CYS A CA 1
ATOM 783 C C . CYS A 1 108 ? 8.305 -0.925 3.004 1 90.81 108 CYS A C 1
ATOM 785 O O . CYS A 1 108 ? 8.352 -1.183 1.8 1 90.81 108 CYS A O 1
ATOM 787 N N . MET B 1 1 ? -30.797 25.812 12.477 1 25.2 1 MET B N 1
ATOM 788 C CA . MET B 1 1 ? -29.578 25.562 13.25 1 25.2 1 MET B CA 1
ATOM 789 C C . MET B 1 1 ? -28.656 24.594 12.523 1 25.2 1 MET B C 1
ATOM 791 O O . MET B 1 1 ? -28.984 23.422 12.359 1 25.2 1 MET B O 1
ATOM 795 N N . GLY B 1 2 ? -28.172 24.969 11.336 1 32.16 2 GLY B N 1
ATOM 796 C CA . GLY B 1 2 ? -27.438 24.172 10.367 1 32.16 2 GLY B CA 1
ATOM 797 C C . GLY B 1 2 ? -26.234 23.469 10.961 1 32.16 2 GLY B C 1
ATOM 798 O O . GLY B 1 2 ? -25.531 24.016 11.812 1 32.16 2 GLY B O 1
ATOM 799 N N . GLY B 1 3 ? -26.391 22.25 11.32 1 36.81 3 GLY B N 1
ATOM 800 C CA . GLY B 1 3 ? -25.266 21.516 11.875 1 36.81 3 GLY B CA 1
ATOM 801 C C . GLY B 1 3 ? -23.938 21.938 11.312 1 36.81 3 GLY B C 1
ATOM 802 O O . GLY B 1 3 ? -23.859 22.422 10.172 1 36.81 3 GLY B O 1
ATOM 803 N N . ASP B 1 4 ? -23.188 22.891 12.023 1 37.94 4 ASP B N 1
ATOM 804 C CA . ASP B 1 4 ? -21.859 23.391 11.672 1 37.94 4 ASP B CA 1
ATOM 805 C C . ASP B 1 4 ? -21.047 22.344 10.93 1 37.94 4 ASP B C 1
ATOM 807 O O . ASP B 1 4 ? -20.781 21.266 11.477 1 37.94 4 ASP B O 1
ATOM 811 N N . PRO B 1 5 ? -21.203 22.172 9.727 1 42.84 5 PRO B N 1
ATOM 812 C CA . PRO B 1 5 ? -20.438 21.234 8.898 1 42.84 5 PRO B CA 1
ATOM 813 C C . PRO B 1 5 ? -18.984 21.109 9.336 1 42.84 5 PRO B C 1
ATOM 815 O O . PRO B 1 5 ? -18.25 20.25 8.836 1 42.84 5 PRO B O 1
ATOM 818 N N . SER B 1 6 ? -18.391 22.188 9.977 1 43.38 6 SER B N 1
ATOM 819 C CA . SER B 1 6 ? -17.062 22.172 10.562 1 43.38 6 SER B CA 1
ATOM 820 C C . SER B 1 6 ? -16.844 20.938 11.438 1 43.38 6 SER B C 1
ATOM 822 O O . SER B 1 6 ? -15.719 20.641 11.828 1 43.38 6 SER B O 1
ATOM 824 N N . MET B 1 7 ? -17.875 20.578 12.219 1 44.44 7 MET B N 1
ATOM 825 C CA . MET B 1 7 ? -17.734 19.562 13.258 1 44.44 7 MET B CA 1
ATOM 826 C C . MET B 1 7 ? -17.547 18.172 12.648 1 44.44 7 MET B C 1
ATOM 828 O O . MET B 1 7 ? -17.703 17.172 13.336 1 44.44 7 MET B O 1
ATOM 832 N N . VAL B 1 8 ? -18.016 18.109 11.461 1 45.19 8 VAL B N 1
ATOM 833 C CA . VAL B 1 8 ? -17.828 16.75 10.945 1 45.19 8 VAL B CA 1
ATOM 834 C C . VAL B 1 8 ? -16.375 16.328 11.133 1 45.19 8 VAL B C 1
ATOM 836 O O . VAL B 1 8 ? -15.469 16.891 10.5 1 45.19 8 VAL B O 1
ATOM 839 N N . LYS B 1 9 ? -15.906 16.172 12.406 1 53.66 9 LYS B N 1
ATOM 840 C CA . LYS B 1 9 ? -14.602 15.648 12.797 1 53.66 9 LYS B CA 1
ATOM 841 C C . LYS B 1 9 ? -14.117 14.602 11.797 1 53.66 9 LYS B C 1
ATOM 843 O O . LYS B 1 9 ? -14.547 13.445 11.844 1 53.66 9 LYS B O 1
ATOM 848 N N . PHE B 1 10 ? -13.82 15.031 10.531 1 65.75 10 PHE B N 1
ATOM 849 C CA . PHE B 1 10 ? -13.336 14.117 9.492 1 65.75 10 PHE B CA 1
ATOM 850 C C . PHE B 1 10 ? -12.211 13.242 10.031 1 65.75 10 PHE B C 1
ATOM 852 O O . PHE B 1 10 ? -11.25 13.742 10.602 1 65.75 10 PHE B O 1
ATOM 859 N N . LYS B 1 11 ? -12.531 11.953 10.398 1 81.31 11 LYS B N 1
ATOM 860 C CA . LYS B 1 11 ? -11.688 10.898 10.953 1 81.31 11 LYS B CA 1
ATOM 861 C C . LYS B 1 11 ? -10.508 10.594 10.039 1 81.31 11 LYS B C 1
ATOM 863 O O . LYS B 1 11 ? -10.578 10.82 8.828 1 81.31 11 LYS B O 1
ATOM 868 N N . THR B 1 12 ? -9.367 10.453 10.617 1 90.25 12 THR B N 1
ATOM 869 C CA . THR B 1 12 ? -8.203 9.906 9.922 1 90.25 12 THR B CA 1
ATOM 870 C C . THR B 1 12 ? -8.555 8.578 9.258 1 90.25 12 THR B C 1
ATOM 872 O O . THR B 1 12 ? -9.148 7.699 9.883 1 90.25 12 THR B O 1
ATOM 875 N N . VAL B 1 13 ? -8.414 8.516 7.973 1 90.81 13 VAL B N 1
ATOM 876 C CA . V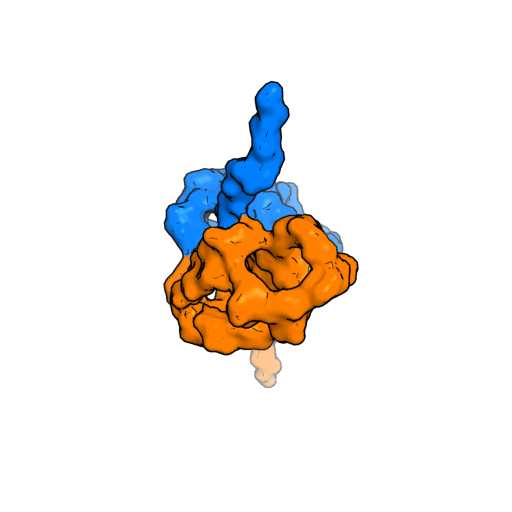AL B 1 13 ? -8.578 7.27 7.227 1 90.81 13 VAL B CA 1
ATOM 877 C C . VAL B 1 13 ? -7.211 6.715 6.84 1 90.81 13 VAL B C 1
ATOM 879 O O . VAL B 1 13 ? -6.418 7.402 6.188 1 90.81 13 VAL B O 1
ATOM 882 N N . VAL B 1 14 ? -6.91 5.48 7.285 1 91.25 14 VAL B N 1
ATOM 883 C CA . VAL B 1 14 ? -5.664 4.809 6.93 1 91.25 14 VAL B CA 1
ATOM 884 C C . VAL B 1 14 ? -5.961 3.588 6.066 1 91.25 14 VAL B C 1
ATOM 886 O O . VAL B 1 14 ? -6.812 2.764 6.414 1 91.25 14 VAL B O 1
ATOM 889 N N . THR B 1 15 ? -5.281 3.463 4.918 1 91.44 15 THR B N 1
ATOM 890 C CA . THR B 1 15 ? -5.402 2.312 4.031 1 91.44 15 THR B CA 1
ATOM 891 C C . THR B 1 15 ? -4.027 1.751 3.68 1 91.44 15 THR B C 1
ATOM 893 O O . THR B 1 15 ? -3.02 2.457 3.773 1 91.44 15 THR B O 1
ATOM 896 N N . GLY B 1 16 ? -3.986 0.513 3.406 1 92 16 GLY B N 1
ATOM 897 C CA . GLY B 1 16 ? -2.74 -0.146 3.049 1 92 16 GLY B CA 1
ATOM 898 C C . GLY B 1 16 ? -2.871 -1.059 1.844 1 92 16 GLY B C 1
ATOM 899 O O . GLY B 1 16 ? -3.969 -1.521 1.525 1 92 16 GLY B O 1
ATOM 900 N N . ARG B 1 17 ? -1.846 -1.188 1.206 1 92.62 17 ARG B N 1
ATOM 901 C CA . ARG B 1 17 ? -1.733 -2.156 0.12 1 92.62 17 ARG B CA 1
ATOM 902 C C . ARG B 1 17 ? -0.462 -2.986 0.255 1 92.62 17 ARG B C 1
ATOM 904 O O . ARG B 1 17 ? 0.579 -2.475 0.671 1 92.62 17 ARG B O 1
ATOM 911 N N . VAL B 1 18 ? -0.598 -4.168 -0.13 1 94.06 18 VAL B N 1
ATOM 912 C CA . VAL B 1 18 ? 0.553 -5.066 -0.141 1 94.06 18 VAL B CA 1
ATOM 913 C C . VAL B 1 18 ? 0.678 -5.73 -1.511 1 94.06 18 VAL B C 1
ATOM 915 O O . VAL B 1 18 ? -0.321 -6.156 -2.094 1 94.06 18 VAL B O 1
ATOM 918 N N . CYS B 1 19 ? 1.853 -5.695 -2.008 1 94.62 19 CYS B N 1
ATOM 919 C CA . CYS B 1 19 ? 2.152 -6.316 -3.293 1 94.62 19 CYS B CA 1
ATOM 920 C C . CYS B 1 19 ? 3.186 -7.426 -3.137 1 94.62 19 CYS B C 1
ATOM 922 O O . CYS B 1 19 ? 4.07 -7.336 -2.285 1 94.62 19 CYS B O 1
ATOM 924 N N . ALA B 1 20 ? 3.021 -8.336 -4.043 1 96.38 20 ALA B N 1
ATOM 925 C CA . ALA B 1 20 ? 4.023 -9.398 -4.09 1 96.38 20 ALA B CA 1
ATOM 926 C C . ALA B 1 20 ? 4.312 -9.82 -5.527 1 96.38 20 ALA B C 1
ATOM 928 O O . ALA B 1 20 ? 3.404 -9.867 -6.359 1 96.38 20 ALA B O 1
ATOM 929 N N . LYS B 1 21 ? 5.555 -10.031 -5.789 1 96.62 21 LYS B N 1
ATOM 930 C CA . LYS B 1 21 ? 6.047 -10.648 -7.016 1 96.62 21 LYS B CA 1
ATOM 931 C C . LYS B 1 21 ? 6.777 -11.961 -6.715 1 96.62 21 LYS B C 1
ATOM 933 O O . LYS B 1 21 ? 7.715 -11.984 -5.918 1 96.62 21 LYS B O 1
ATOM 938 N N . ALA B 1 22 ? 6.344 -13.008 -7.379 1 96.56 22 ALA B N 1
ATOM 939 C CA . ALA B 1 22 ? 6.98 -14.289 -7.105 1 96.56 22 ALA B CA 1
ATOM 940 C C . ALA B 1 22 ? 7.039 -15.156 -8.359 1 96.56 22 ALA B C 1
ATOM 942 O O . ALA B 1 22 ? 6.09 -15.18 -9.148 1 96.56 22 ALA B O 1
ATOM 943 N N . HIS B 1 23 ? 8.133 -15.836 -8.469 1 93.81 23 HIS B N 1
ATOM 944 C CA . HIS B 1 23 ? 8.289 -16.797 -9.57 1 93.81 23 HIS B CA 1
ATOM 945 C C . HIS B 1 23 ? 7.609 -18.109 -9.242 1 93.81 23 HIS B C 1
ATOM 947 O O . HIS B 1 23 ? 7.434 -18.453 -8.07 1 93.81 23 HIS B O 1
ATOM 953 N N . GLU B 1 24 ? 7.344 -18.812 -10.328 1 91.38 24 GLU B N 1
ATOM 954 C CA . GLU B 1 24 ? 6.754 -20.141 -10.18 1 91.38 24 GLU B CA 1
ATOM 955 C C . GLU B 1 24 ? 7.605 -21.031 -9.281 1 91.38 24 GLU B C 1
ATOM 957 O O . GLU B 1 24 ? 8.836 -20.953 -9.32 1 91.38 24 GLU B O 1
ATOM 962 N N . HIS B 1 25 ? 6.926 -21.797 -8.398 1 90.44 25 HIS B N 1
ATOM 963 C CA . HIS B 1 25 ? 7.504 -22.766 -7.473 1 90.44 25 HIS B CA 1
ATOM 964 C C . HIS B 1 25 ? 7.953 -22.078 -6.184 1 90.44 25 HIS B C 1
ATOM 966 O O . HIS B 1 25 ? 8.586 -22.719 -5.332 1 90.44 25 HIS B O 1
ATOM 972 N N . ASN B 1 26 ? 7.699 -20.844 -6.082 1 94.06 26 ASN B N 1
ATOM 973 C CA . ASN B 1 26 ? 7.883 -20.125 -4.82 1 94.06 26 ASN B CA 1
ATOM 974 C C . ASN B 1 26 ? 6.559 -19.938 -4.086 1 94.06 26 ASN B C 1
ATOM 976 O O . ASN B 1 26 ? 5.504 -20.344 -4.578 1 94.06 26 ASN B O 1
ATOM 980 N N . LYS B 1 27 ? 6.652 -19.391 -2.879 1 94.44 27 LYS B N 1
ATOM 981 C CA . LYS B 1 27 ? 5.48 -19.031 -2.08 1 94.44 27 LYS B CA 1
ATOM 982 C C . LYS B 1 27 ? 5.367 -17.531 -1.898 1 94.44 27 LYS B C 1
ATOM 984 O O . LYS B 1 27 ? 6.379 -16.828 -1.877 1 94.44 27 LYS B O 1
ATOM 989 N N . VAL B 1 28 ? 4.16 -17.141 -1.797 1 95.88 28 VAL B N 1
ATOM 990 C CA . VAL B 1 28 ? 3.895 -15.742 -1.461 1 95.88 28 VAL B CA 1
ATOM 991 C C . VAL B 1 28 ? 3.182 -15.664 -0.113 1 95.88 28 VAL B C 1
ATOM 993 O O . VAL B 1 28 ? 2.299 -16.469 0.178 1 95.88 28 VAL B O 1
ATOM 996 N N . GLU B 1 29 ? 3.646 -14.75 0.651 1 94.38 29 GLU B N 1
ATOM 997 C CA . GLU B 1 29 ? 2.998 -14.445 1.924 1 94.38 29 GLU B CA 1
ATOM 998 C C . GLU B 1 29 ? 2.521 -12.992 1.968 1 94.38 29 GLU B C 1
ATOM 1000 O O . GLU B 1 29 ? 3.326 -12.07 1.857 1 94.38 29 GLU B O 1
ATOM 1005 N N . LEU B 1 30 ? 1.262 -12.883 2.139 1 93.88 30 LEU B N 1
ATOM 1006 C CA . LEU B 1 30 ? 0.637 -11.562 2.211 1 93.88 30 LEU B CA 1
ATOM 1007 C C . LEU B 1 30 ? 0.048 -11.312 3.596 1 93.88 30 LEU B C 1
ATOM 1009 O O . LEU B 1 30 ? -0.604 -12.195 4.164 1 93.88 30 LEU B O 1
ATOM 1013 N N . SER B 1 31 ? 0.296 -10.109 4.109 1 91.38 31 SER B N 1
ATOM 1014 C CA . SER B 1 31 ? -0.267 -9.742 5.402 1 91.38 31 SER B CA 1
ATOM 1015 C C . SER B 1 31 ? -0.554 -8.242 5.469 1 91.38 31 SER B C 1
ATOM 1017 O O . SER B 1 31 ? 0.147 -7.441 4.848 1 91.38 31 SER B O 1
ATOM 1019 N N . CYS B 1 32 ? -1.691 -7.895 6.27 1 87.94 32 CYS B N 1
ATOM 1020 C CA . CYS B 1 32 ? -2.156 -6.52 6.395 1 87.94 32 CYS B CA 1
ATOM 1021 C C . CYS B 1 32 ? -2.086 -6.047 7.84 1 87.94 32 CYS B C 1
ATOM 1023 O O . CYS B 1 32 ? -3.059 -5.504 8.367 1 87.94 32 CYS B O 1
ATOM 1025 N N . ASN B 1 33 ? -0.921 -5.914 8.43 1 79.25 33 ASN B N 1
ATOM 1026 C CA . ASN B 1 33 ? -0.708 -5.34 9.758 1 79.25 33 ASN B CA 1
ATOM 1027 C C . ASN B 1 33 ? -1.885 -5.625 10.688 1 79.25 33 ASN B C 1
ATOM 1029 O O . ASN B 1 33 ? -2.445 -4.703 11.281 1 79.25 33 ASN B O 1
ATOM 1033 N N . ASN B 1 34 ? -2.285 -6.801 10.867 1 81.5 34 ASN B N 1
ATOM 1034 C CA . ASN B 1 34 ? -3.311 -7.289 11.781 1 81.5 34 ASN B CA 1
ATOM 1035 C C . ASN B 1 34 ? -4.707 -6.852 11.344 1 81.5 34 ASN B C 1
ATOM 1037 O O . ASN B 1 34 ? -5.586 -6.645 12.188 1 81.5 34 ASN B O 1
ATOM 1041 N N . ARG B 1 35 ? -4.887 -6.473 10.141 1 87.81 35 ARG B N 1
ATOM 1042 C CA . ARG B 1 35 ? -6.184 -6.258 9.508 1 87.81 35 ARG B CA 1
ATOM 1043 C C . ARG B 1 35 ? -6.434 -7.281 8.406 1 87.81 35 ARG B C 1
ATOM 1045 O O . ARG B 1 35 ? -5.488 -7.801 7.805 1 87.81 35 ARG B O 1
ATOM 1052 N N . PRO B 1 36 ? -7.668 -7.605 8.203 1 94.56 36 PRO B N 1
ATOM 1053 C CA . PRO B 1 36 ? -7.934 -8.57 7.137 1 94.56 36 PRO B CA 1
ATOM 1054 C C . PRO B 1 36 ? -7.684 -7.988 5.746 1 94.56 36 PRO B C 1
ATOM 1056 O O . PRO B 1 36 ? -7.852 -6.785 5.535 1 94.56 36 PRO B O 1
ATOM 1059 N N . ILE B 1 37 ? -7.207 -8.805 4.879 1 96.44 37 ILE B N 1
ATOM 1060 C CA . ILE B 1 37 ? -7.156 -8.438 3.469 1 96.44 37 ILE B CA 1
ATOM 1061 C C . ILE B 1 37 ? -8.57 -8.188 2.947 1 96.44 37 ILE B C 1
ATOM 1063 O O . ILE B 1 37 ? -9.438 -9.062 3.029 1 96.44 37 ILE B O 1
ATOM 1067 N N . SER B 1 38 ? -8.805 -7.004 2.439 1 96.25 38 SER B N 1
ATOM 1068 C CA . SER B 1 38 ? -10.18 -6.621 2.135 1 96.25 38 SER B CA 1
ATOM 1069 C C . SER B 1 38 ? -10.516 -6.883 0.67 1 96.25 38 SER B C 1
ATOM 1071 O O . SER B 1 38 ? -11.68 -7.09 0.322 1 96.25 38 SER B O 1
ATOM 1073 N N . ALA B 1 39 ? -9.555 -6.805 -0.216 1 96.81 39 ALA B N 1
ATOM 1074 C CA . ALA B 1 39 ? -9.828 -6.988 -1.639 1 96.81 39 ALA B CA 1
ATOM 1075 C C . ALA B 1 39 ? -8.547 -7.273 -2.412 1 96.81 39 ALA B C 1
ATOM 1077 O O . ALA B 1 39 ? -7.449 -6.957 -1.945 1 96.81 39 ALA B O 1
ATOM 1078 N N . VAL B 1 40 ? -8.664 -7.93 -3.561 1 97.81 40 VAL B N 1
ATOM 1079 C CA . VAL B 1 40 ? -7.574 -8.102 -4.516 1 97.81 40 VAL B CA 1
ATOM 1080 C C . VAL B 1 40 ? -7.641 -7.012 -5.582 1 97.81 40 VAL B C 1
ATOM 1082 O O . VAL B 1 40 ? -8.617 -6.934 -6.336 1 97.81 40 VAL B O 1
ATOM 1085 N N . LYS B 1 41 ? -6.648 -6.242 -5.637 1 96.12 41 LYS B N 1
ATOM 1086 C CA . LYS B 1 41 ? -6.648 -5.137 -6.59 1 96.12 41 LYS B CA 1
ATOM 1087 C C . LYS B 1 41 ? -6.066 -5.574 -7.934 1 96.12 41 LYS B C 1
ATOM 1089 O O . LYS B 1 41 ? -6.41 -5.012 -8.977 1 96.12 41 LYS B O 1
ATOM 1094 N N . PHE B 1 42 ? -5.164 -6.496 -7.836 1 97.25 42 PHE B N 1
ATOM 1095 C CA . PHE B 1 42 ? -4.535 -7.047 -9.031 1 97.25 42 PHE B CA 1
ATOM 1096 C C . PHE B 1 42 ? -3.977 -8.438 -8.758 1 97.25 42 PHE B C 1
ATOM 1098 O O . PHE B 1 42 ? -3.418 -8.688 -7.691 1 97.25 42 PHE B O 1
ATOM 1105 N N . ALA B 1 43 ? -4.109 -9.297 -9.734 1 98.5 43 ALA B N 1
ATOM 1106 C CA . ALA B 1 43 ? -3.424 -10.586 -9.719 1 98.5 43 ALA B CA 1
ATOM 1107 C C . ALA B 1 43 ? -3.277 -11.141 -11.133 1 98.5 43 ALA B C 1
ATOM 1109 O O . ALA B 1 43 ? -4.23 -11.141 -11.914 1 98.5 43 ALA B O 1
ATOM 1110 N N . SER B 1 44 ? -2.178 -11.555 -11.414 1 97.62 44 SER B N 1
ATOM 1111 C CA . SER B 1 44 ? -1.903 -12.172 -12.711 1 97.62 44 SER B CA 1
ATOM 1112 C C . SER B 1 44 ? -0.806 -13.227 -12.602 1 97.62 44 SER B C 1
ATOM 1114 O O . SER B 1 44 ? 0.249 -12.969 -12.016 1 97.62 44 SER B O 1
ATOM 1116 N N . PHE B 1 45 ? -1.059 -14.383 -13.094 1 96.88 45 PHE B N 1
ATOM 1117 C CA . PHE B 1 45 ? -0.092 -15.469 -13.18 1 96.88 45 PHE B CA 1
ATOM 1118 C C . PHE B 1 45 ? 0.281 -15.75 -14.625 1 96.88 45 PHE B C 1
ATOM 1120 O O . PHE B 1 45 ? -0.573 -16.125 -15.43 1 96.88 45 PHE B O 1
ATOM 1127 N N . GLY B 1 46 ? 1.422 -15.539 -14.969 1 95.38 46 GLY B N 1
ATOM 1128 C CA . GLY B 1 46 ? 1.959 -15.633 -16.312 1 95.38 46 GLY B CA 1
ATOM 1129 C C . GLY B 1 46 ? 3.191 -14.773 -16.531 1 95.38 46 GLY B C 1
ATOM 1130 O O . GLY B 1 46 ? 4.254 -15.055 -15.977 1 95.38 46 GLY B O 1
ATOM 1131 N N . ASN B 1 47 ? 3.109 -13.672 -17.297 1 94.06 47 ASN B N 1
ATOM 1132 C CA . ASN B 1 47 ? 4.242 -12.773 -17.516 1 94.06 47 ASN B CA 1
ATOM 1133 C C . ASN B 1 47 ? 3.867 -11.32 -17.234 1 94.06 47 ASN B C 1
ATOM 1135 O O . ASN B 1 47 ? 4.137 -10.445 -18.062 1 94.06 47 ASN B O 1
ATOM 1139 N N . PRO B 1 48 ? 3.283 -11.141 -16.016 1 96.19 48 PRO B N 1
ATOM 1140 C CA . PRO B 1 48 ? 2.926 -9.766 -15.656 1 96.19 48 PRO B CA 1
ATOM 1141 C C . PRO B 1 48 ? 4.141 -8.844 -15.547 1 96.19 48 PRO B C 1
ATOM 1143 O O . PRO B 1 48 ? 5.277 -9.32 -15.516 1 96.19 48 PRO B O 1
ATOM 1146 N N . SER B 1 49 ? 3.854 -7.559 -15.602 1 96.25 49 SER B N 1
ATOM 1147 C CA . SER B 1 49 ? 4.91 -6.555 -15.523 1 96.25 49 SER B CA 1
ATOM 1148 C C . SER B 1 49 ? 4.484 -5.371 -14.656 1 96.25 49 SER B C 1
ATOM 1150 O O . SER B 1 49 ? 3.357 -5.332 -14.156 1 96.25 49 SER B O 1
ATOM 1152 N N . GLY B 1 50 ? 5.516 -4.52 -14.375 1 94.38 50 GLY B N 1
ATOM 1153 C CA . GLY B 1 50 ? 5.215 -3.303 -13.641 1 94.38 50 GLY B CA 1
ATOM 1154 C C . GLY B 1 50 ? 5.723 -3.326 -12.211 1 94.38 50 GLY B C 1
ATOM 1155 O O . GLY B 1 50 ? 6.57 -4.148 -11.859 1 94.38 50 GLY B O 1
ATOM 1156 N N . GLN B 1 51 ? 5.273 -2.275 -11.523 1 90 51 GLN B N 1
ATOM 1157 C CA . GLN B 1 51 ? 5.645 -2.127 -10.125 1 90 51 GLN B CA 1
ATOM 1158 C C . GLN B 1 51 ? 4.406 -2.041 -9.234 1 90 51 GLN B C 1
ATOM 1160 O O . GLN B 1 51 ? 3.293 -1.847 -9.727 1 90 51 GLN B O 1
ATOM 1165 N N . CYS B 1 52 ? 4.621 -2.234 -7.922 1 89.62 52 CYS B N 1
ATOM 1166 C CA . CYS B 1 52 ? 3.508 -2.166 -6.98 1 89.62 52 CYS B CA 1
ATOM 1167 C C . CYS B 1 52 ? 2.676 -0.909 -7.211 1 89.62 52 CYS B C 1
ATOM 1169 O O . CYS B 1 52 ? 3.223 0.188 -7.34 1 89.62 52 CYS B O 1
ATOM 1171 N N . GLY B 1 53 ? 1.433 -1.105 -7.312 1 87.5 53 GLY B N 1
ATOM 1172 C CA . GLY B 1 53 ? 0.522 0.002 -7.555 1 87.5 53 GLY B CA 1
ATOM 1173 C C . GLY B 1 53 ? 0.246 0.233 -9.031 1 87.5 53 GLY B C 1
ATOM 1174 O O . GLY B 1 53 ? -0.667 0.982 -9.383 1 87.5 53 GLY B O 1
ATOM 1175 N N . SER B 1 54 ? 1.054 -0.36 -9.883 1 90 54 SER B N 1
ATOM 1176 C CA . SER B 1 54 ? 0.894 -0.197 -11.32 1 90 54 SER B CA 1
ATOM 1177 C C . SER B 1 54 ? 1.238 -1.483 -12.062 1 90 54 SER B C 1
ATOM 1179 O O . SER B 1 54 ? 1.96 -1.455 -13.062 1 90 54 SER B O 1
ATOM 1181 N N . PHE B 1 55 ? 0.768 -2.584 -11.57 1 95.31 55 PHE B N 1
ATOM 1182 C CA . PHE B 1 55 ? 0.959 -3.871 -12.234 1 95.31 55 PHE B CA 1
ATOM 1183 C C . PHE B 1 55 ? 0.082 -3.98 -13.477 1 95.31 55 PHE B C 1
ATOM 1185 O O . PHE B 1 55 ? -0.987 -3.369 -13.539 1 95.31 55 PHE B O 1
ATOM 1192 N N . ALA B 1 56 ? 0.574 -4.801 -14.438 1 97.12 56 ALA B N 1
ATOM 1193 C CA . ALA B 1 56 ? -0.193 -5.09 -15.641 1 97.12 56 ALA B CA 1
ATOM 1194 C C . ALA B 1 56 ? -0.02 -6.547 -16.062 1 97.12 56 ALA B C 1
ATOM 1196 O O . ALA B 1 56 ? 1.077 -7.102 -15.977 1 97.12 56 ALA B O 1
ATOM 1197 N N . ALA B 1 57 ? -1.158 -7.07 -16.562 1 96.5 57 ALA B N 1
ATOM 1198 C CA . ALA B 1 57 ? -1.077 -8.422 -17.109 1 96.5 57 ALA B CA 1
ATOM 1199 C C . ALA B 1 57 ? -0.204 -8.461 -18.359 1 96.5 57 ALA B C 1
ATOM 1201 O O . ALA B 1 57 ? -0.1 -7.461 -19.078 1 96.5 57 ALA B O 1
ATOM 1202 N N . GLY B 1 58 ? 0.425 -9.57 -18.531 1 94.12 58 GLY B N 1
ATOM 1203 C CA . GLY B 1 58 ? 1.248 -9.734 -19.719 1 94.12 58 GLY B CA 1
ATOM 1204 C C . GLY B 1 58 ? 0.519 -10.422 -20.859 1 94.12 58 GLY B C 1
ATOM 1205 O O . GLY B 1 58 ? -0.705 -10.328 -20.969 1 94.12 58 GLY B O 1
ATOM 1206 N N . SER B 1 59 ? 1.363 -10.969 -21.766 1 92.38 59 SER B N 1
ATOM 1207 C CA . SER B 1 59 ? 0.81 -11.594 -22.953 1 92.38 59 SER B CA 1
ATOM 1208 C C . SER B 1 59 ? 0.32 -13.008 -22.672 1 92.38 59 SER B C 1
ATOM 1210 O O . SER B 1 59 ? -0.368 -13.609 -23.5 1 92.38 59 SER B O 1
ATOM 1212 N N . CYS B 1 60 ? 0.645 -13.562 -21.562 1 93.25 60 CYS B N 1
ATOM 1213 C CA . CYS B 1 60 ? 0.186 -14.898 -21.203 1 93.25 60 CYS B CA 1
ATOM 1214 C C . CYS B 1 60 ? -0.394 -14.906 -19.781 1 93.25 60 CYS B C 1
ATOM 1216 O O . CYS B 1 60 ? 0.059 -14.156 -18.922 1 93.25 60 CYS B O 1
ATOM 1218 N N . GLU B 1 61 ? -1.387 -15.758 -19.562 1 93.44 61 GLU B N 1
ATOM 1219 C CA . GLU B 1 61 ? -2.066 -15.906 -18.266 1 93.44 61 GLU B CA 1
ATOM 1220 C C . GLU B 1 61 ? -2.398 -17.359 -17.984 1 93.44 61 GLU B C 1
ATOM 1222 O O . GLU B 1 61 ? -2.627 -18.156 -18.906 1 93.44 61 GLU B O 1
ATOM 1227 N N . GLY B 1 62 ? -2.35 -17.625 -16.672 1 93.44 62 GLY B N 1
ATOM 1228 C CA . GLY B 1 62 ? -2.832 -18.953 -16.297 1 93.44 62 GLY B CA 1
ATOM 1229 C C . GLY B 1 62 ? -4.27 -19.203 -16.703 1 93.44 62 GLY B C 1
ATOM 1230 O O . GLY B 1 62 ? -5 -18.266 -17.031 1 93.44 62 GLY B O 1
ATOM 1231 N N . ALA B 1 63 ? -4.602 -20.469 -16.734 1 93.69 63 ALA B N 1
ATOM 1232 C CA . ALA B 1 63 ? -5.93 -20.859 -17.188 1 93.69 63 ALA B CA 1
ATOM 1233 C C . ALA B 1 63 ? -7.008 -20.391 -16.219 1 93.69 63 ALA B C 1
ATOM 1235 O O . ALA B 1 63 ? -8.156 -20.172 -16.609 1 93.69 63 ALA B O 1
ATOM 1236 N N . LYS B 1 64 ? -6.648 -20.234 -14.969 1 96 64 LYS B N 1
ATOM 1237 C CA . LYS B 1 64 ? -7.609 -19.781 -13.969 1 96 64 LYS B CA 1
ATOM 1238 C C . LYS B 1 64 ? -7.496 -18.266 -13.758 1 96 64 LYS B C 1
ATOM 1240 O O . LYS B 1 64 ? -6.43 -17.688 -13.961 1 96 64 LYS B O 1
ATOM 1245 N N . ASP B 1 65 ? -8.586 -17.703 -13.336 1 96.88 65 ASP B N 1
ATOM 1246 C CA . ASP B 1 65 ? -8.594 -16.281 -12.969 1 96.88 65 ASP B CA 1
ATOM 1247 C C . ASP B 1 65 ? -7.824 -16.047 -11.672 1 96.88 65 ASP B C 1
ATOM 1249 O O . ASP B 1 65 ? -8.312 -16.375 -10.586 1 96.88 65 ASP B O 1
ATOM 1253 N N . ALA B 1 66 ? -6.723 -15.461 -11.875 1 98.06 66 ALA B N 1
ATOM 1254 C CA . ALA B 1 66 ? -5.832 -15.289 -10.727 1 98.06 66 ALA B CA 1
ATOM 1255 C C . ALA B 1 66 ? -6.488 -14.438 -9.641 1 98.06 66 ALA B C 1
ATOM 1257 O O . ALA B 1 66 ? -6.281 -14.672 -8.453 1 98.06 66 ALA B O 1
ATOM 1258 N N . VAL B 1 67 ? -7.219 -13.438 -9.992 1 98.44 67 VAL B N 1
ATOM 1259 C CA . VAL B 1 67 ? -7.902 -12.578 -9.031 1 98.44 67 VAL B CA 1
ATOM 1260 C C . VAL B 1 67 ? -8.859 -13.414 -8.18 1 98.44 67 VAL B C 1
ATOM 1262 O O . VAL B 1 67 ? -8.883 -13.289 -6.953 1 98.44 67 VAL B O 1
ATOM 1265 N N . LYS B 1 68 ? -9.555 -14.25 -8.844 1 98.31 68 LYS B N 1
ATOM 1266 C CA . LYS B 1 68 ? -10.508 -15.086 -8.125 1 98.31 68 LYS B CA 1
ATOM 1267 C C . LYS B 1 68 ? -9.781 -16.094 -7.227 1 98.31 68 LYS B C 1
ATOM 1269 O O . LYS B 1 68 ? -10.227 -16.344 -6.105 1 98.31 68 LYS B O 1
ATOM 1274 N N . VAL B 1 69 ? -8.75 -16.656 -7.75 1 98.31 69 VAL B N 1
ATOM 1275 C CA . VAL B 1 69 ? -7.984 -17.625 -6.977 1 98.31 69 VAL B CA 1
ATOM 1276 C C . VAL B 1 69 ? -7.445 -16.969 -5.707 1 98.31 69 VAL B C 1
ATOM 1278 O O . VAL B 1 69 ? -7.613 -17.5 -4.605 1 98.31 69 VAL B O 1
ATOM 1281 N N . VAL B 1 70 ? -6.844 -15.797 -5.824 1 98.5 70 VAL B N 1
ATOM 1282 C CA . VAL B 1 70 ? -6.262 -15.078 -4.695 1 98.5 70 VAL B CA 1
ATOM 1283 C C . VAL B 1 70 ? -7.367 -14.641 -3.738 1 98.5 70 VAL B C 1
ATOM 1285 O O . VAL B 1 70 ? -7.207 -14.711 -2.518 1 98.5 70 VAL B O 1
ATOM 1288 N N . ALA B 1 71 ? -8.453 -14.156 -4.2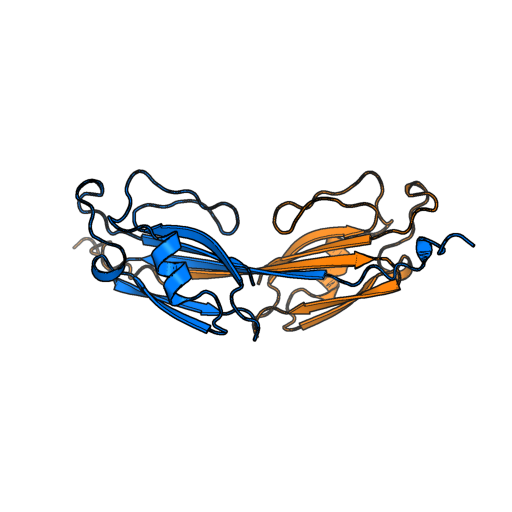81 1 98.44 71 ALA B N 1
ATOM 1289 C CA . ALA B 1 71 ? -9.57 -13.703 -3.453 1 98.44 71 ALA B CA 1
ATOM 1290 C C . ALA B 1 71 ? -10.094 -14.836 -2.576 1 98.44 71 ALA B C 1
ATOM 1292 O O . ALA B 1 71 ? -10.305 -14.656 -1.375 1 98.44 71 ALA B O 1
ATOM 1293 N N . LYS B 1 72 ? -10.281 -15.961 -3.203 1 97.69 72 LYS B N 1
ATOM 1294 C CA . LYS B 1 72 ? -10.773 -17.125 -2.475 1 97.69 72 LYS B CA 1
ATOM 1295 C C . LYS B 1 72 ? -9.812 -17.531 -1.362 1 97.69 72 LYS B C 1
ATOM 1297 O O . LYS B 1 72 ? -10.234 -17.922 -0.273 1 97.69 72 LYS B O 1
ATOM 1302 N N . GLU B 1 73 ? -8.586 -17.281 -1.637 1 97.31 73 GLU B N 1
ATOM 1303 C CA . GLU B 1 73 ? -7.566 -17.734 -0.699 1 97.31 73 GLU B CA 1
ATOM 1304 C C . GLU B 1 73 ? -7.324 -16.703 0.399 1 97.31 73 GLU B C 1
ATOM 1306 O O . GLU B 1 73 ? -7.016 -17.062 1.538 1 97.31 73 GLU B O 1
ATOM 1311 N N . CYS B 1 74 ? -7.465 -15.508 0.103 1 97.5 74 CYS B N 1
ATOM 1312 C CA . CYS B 1 74 ? -6.801 -14.547 0.974 1 97.5 74 CYS B CA 1
ATOM 1313 C C . CYS B 1 74 ? -7.801 -13.547 1.545 1 97.5 74 CYS B C 1
ATOM 1315 O O . CYS B 1 74 ? -7.566 -12.961 2.604 1 97.5 74 CYS B O 1
ATOM 1317 N N . VAL B 1 75 ? -8.859 -13.234 0.814 1 97.81 75 VAL B N 1
ATOM 1318 C CA . VAL B 1 75 ? -9.742 -12.156 1.247 1 97.81 75 VAL B CA 1
ATOM 1319 C C . VAL B 1 75 ? -10.43 -12.555 2.553 1 97.81 75 VAL B C 1
ATOM 1321 O O . VAL B 1 75 ? -10.953 -13.664 2.678 1 97.81 75 VAL B O 1
ATOM 1324 N N . GLY B 1 76 ? -10.383 -11.633 3.523 1 97.62 76 GLY B N 1
ATOM 1325 C CA . GLY B 1 76 ? -11 -11.867 4.824 1 97.62 76 GLY B CA 1
ATOM 1326 C C . GLY B 1 76 ? -10.016 -12.406 5.852 1 97.62 76 GLY B C 1
ATOM 1327 O O . GLY B 1 76 ? -10.328 -12.453 7.043 1 97.62 76 GLY B O 1
ATOM 1328 N N . LYS B 1 77 ? -8.828 -12.758 5.402 1 96.44 77 LYS B N 1
ATOM 1329 C CA . LYS B 1 77 ? -7.816 -13.32 6.293 1 96.44 77 LYS B CA 1
ATOM 1330 C C . LYS B 1 77 ? -6.809 -12.258 6.723 1 96.44 77 LYS B C 1
ATOM 1332 O O . LYS B 1 77 ? -6.551 -11.305 5.984 1 96.44 77 LYS B O 1
ATOM 1337 N N . LEU B 1 78 ? -6.199 -12.492 7.926 1 92.94 78 LEU B N 1
ATOM 1338 C CA . LEU B 1 78 ? -5.168 -11.586 8.43 1 92.94 78 LEU B CA 1
ATOM 1339 C C . LEU B 1 78 ? -3.838 -11.836 7.719 1 92.94 78 LEU B C 1
ATOM 1341 O O . LEU B 1 78 ? -3.092 -10.891 7.449 1 92.94 78 LEU B O 1
ATOM 1345 N N . ASN B 1 79 ? -3.582 -13.039 7.508 1 93.38 79 ASN B N 1
ATOM 1346 C CA . ASN B 1 79 ? -2.41 -13.5 6.773 1 93.38 79 ASN B CA 1
ATOM 1347 C C . ASN B 1 79 ? -2.77 -14.609 5.785 1 93.38 79 ASN B C 1
ATOM 1349 O O . ASN B 1 79 ? -3.658 -15.414 6.051 1 93.38 79 ASN B O 1
ATOM 1353 N N . CYS B 1 80 ? -2.064 -14.57 4.633 1 95.25 80 CYS B N 1
ATOM 1354 C CA . CYS B 1 80 ? -2.359 -15.523 3.57 1 95.25 80 CYS B CA 1
ATOM 1355 C C . CYS B 1 80 ? -1.077 -16.016 2.906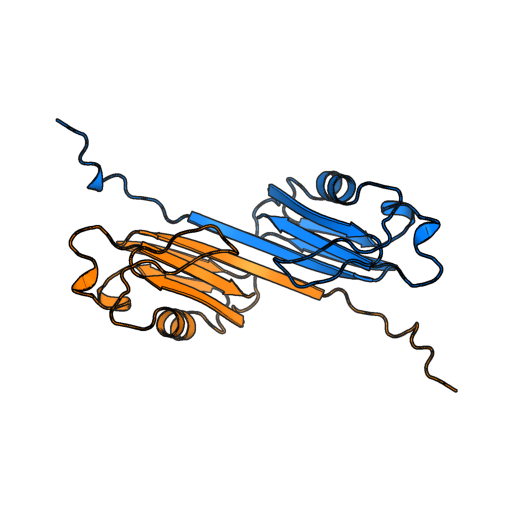 1 95.25 80 CYS B C 1
ATOM 1357 O O . CYS B 1 80 ? -0.213 -15.203 2.549 1 95.25 80 CYS B O 1
ATOM 1359 N N . THR B 1 81 ? -0.958 -17.328 2.832 1 96.31 81 THR B N 1
ATOM 1360 C CA . THR B 1 81 ? 0.17 -17.938 2.133 1 96.31 81 THR B CA 1
ATOM 1361 C C . THR B 1 81 ? -0.316 -18.844 1.006 1 96.31 81 THR B C 1
ATOM 1363 O O . THR B 1 81 ? -1.269 -19.594 1.182 1 96.31 81 THR B O 1
ATOM 1366 N N . MET B 1 82 ? 0.299 -18.719 -0.162 1 96.12 82 MET B N 1
ATOM 1367 C CA . MET B 1 82 ? -0.094 -19.594 -1.261 1 96.12 82 MET B CA 1
ATOM 1368 C C . MET B 1 82 ? 1.116 -19.984 -2.104 1 96.12 82 MET B C 1
ATOM 1370 O O . MET B 1 82 ? 2.078 -19.219 -2.207 1 96.12 82 MET B O 1
ATOM 1374 N N . ASN B 1 83 ? 1.033 -21.109 -2.699 1 95.5 83 ASN B N 1
ATOM 1375 C CA . ASN B 1 83 ? 2.053 -21.578 -3.633 1 95.5 83 ASN B CA 1
ATOM 1376 C C . ASN B 1 83 ? 1.839 -21 -5.027 1 95.5 83 ASN B C 1
ATOM 1378 O O . ASN B 1 83 ? 0.707 -20.938 -5.512 1 95.5 83 ASN B O 1
ATOM 1382 N N . VAL B 1 84 ? 2.969 -20.609 -5.59 1 96.06 84 VAL B N 1
ATOM 1383 C CA . VAL B 1 84 ? 2.906 -20.141 -6.969 1 96.06 84 VAL B CA 1
ATOM 1384 C C . VAL B 1 84 ? 3.166 -21.297 -7.926 1 96.06 84 VAL B C 1
ATOM 1386 O O . VAL B 1 84 ? 4.309 -21.734 -8.086 1 96.06 84 VAL B O 1
ATOM 1389 N N . SER B 1 85 ? 2.033 -21.703 -8.578 1 94.25 85 SER B N 1
ATOM 1390 C CA . SER B 1 85 ? 2.195 -22.859 -9.438 1 94.25 85 SER B CA 1
ATOM 1391 C C . SER B 1 85 ? 1.088 -22.938 -10.484 1 94.25 85 SER B C 1
ATOM 1393 O O . SER B 1 85 ? 0.008 -22.375 -10.297 1 94.25 85 SER B O 1
ATOM 1395 N N . SER B 1 86 ? 1.379 -23.734 -11.484 1 93.31 86 SER B N 1
ATOM 1396 C CA . SER B 1 86 ? 0.373 -24 -12.516 1 93.31 86 SER B CA 1
ATOM 1397 C C . SER B 1 86 ? -0.776 -24.828 -11.961 1 93.31 86 SER B C 1
ATOM 1399 O O . SER B 1 86 ? -1.887 -24.797 -12.5 1 93.31 86 SER B O 1
ATOM 1401 N N . HIS B 1 87 ? -0.44 -25.594 -10.984 1 93.94 87 HIS B N 1
ATOM 1402 C CA . HIS B 1 87 ? -1.501 -26.359 -10.344 1 93.94 87 HIS B CA 1
ATOM 1403 C C . HIS B 1 87 ? -2.551 -25.438 -9.727 1 93.94 87 HIS B C 1
ATOM 1405 O O . HIS B 1 87 ? -3.752 -25.703 -9.836 1 93.94 87 HIS B O 1
ATOM 1411 N N . LYS B 1 88 ? -2.186 -24.391 -9.195 1 95.88 88 LYS B N 1
ATOM 1412 C CA . LYS B 1 88 ? -3.068 -23.453 -8.508 1 95.88 88 LYS B CA 1
ATOM 1413 C C . LYS B 1 88 ? -3.723 -22.5 -9.492 1 95.88 88 LYS B C 1
ATOM 1415 O O . LYS B 1 88 ? -4.922 -22.219 -9.398 1 95.88 88 LYS B O 1
ATOM 1420 N N . PHE B 1 89 ? -2.951 -21.984 -10.438 1 96.56 89 PHE B N 1
ATOM 1421 C CA . PHE B 1 89 ? -3.434 -20.906 -11.281 1 96.56 89 PHE B CA 1
ATOM 1422 C C . PHE B 1 89 ? -3.752 -21.406 -12.68 1 96.56 89 PHE B C 1
ATOM 1424 O O . PHE B 1 89 ? -4.297 -20.656 -13.508 1 96.56 89 PHE B O 1
ATOM 1431 N N . GLY B 1 90 ? -3.48 -22.656 -12.922 1 92.44 90 GLY B N 1
ATOM 1432 C CA . GLY B 1 90 ? -3.75 -23.234 -14.227 1 92.44 90 GLY B CA 1
ATOM 1433 C C . GLY B 1 90 ? -2.613 -23.031 -15.211 1 92.44 90 GLY B C 1
ATOM 1434 O O . GLY B 1 90 ? -1.92 -22.016 -15.172 1 92.44 90 GLY B O 1
ATOM 1435 N N . SER B 1 91 ? -2.381 -24.016 -15.961 1 84.31 91 SER B N 1
ATOM 1436 C CA . SER B 1 91 ? -1.396 -23.922 -17.031 1 84.31 91 SER B CA 1
ATOM 1437 C C . SER B 1 91 ? -2.035 -23.438 -18.328 1 84.31 91 SER B C 1
ATOM 1439 O O . SER B 1 91 ? -3.219 -23.688 -18.578 1 84.31 91 SER B O 1
ATOM 1441 N N . ASN B 1 92 ? -1.329 -22.484 -18.922 1 79.69 92 ASN B N 1
ATOM 1442 C CA . ASN B 1 92 ? -1.804 -22.078 -20.234 1 79.69 92 ASN B CA 1
ATOM 1443 C C . ASN B 1 92 ? -0.743 -22.297 -21.312 1 79.69 92 ASN B C 1
ATOM 1445 O O . ASN B 1 92 ? 0.438 -22.016 -21.078 1 79.69 92 ASN B O 1
ATOM 1449 N N . LEU B 1 93 ? -1.208 -22.844 -22.375 1 74.06 93 LEU B N 1
ATOM 1450 C CA . LEU B 1 93 ? -0.311 -23.25 -23.469 1 74.06 93 LEU B CA 1
ATOM 1451 C C . LEU B 1 93 ? 0.289 -22.016 -24.156 1 74.06 93 LEU B C 1
ATOM 1453 O O . LEU B 1 93 ? 1.332 -22.125 -24.797 1 74.06 93 LEU B O 1
ATOM 1457 N N . ASP B 1 94 ? -0.293 -20.859 -23.953 1 78.38 94 ASP B N 1
ATOM 1458 C CA . ASP B 1 94 ? 0.139 -19.656 -24.656 1 78.38 94 ASP B CA 1
ATOM 1459 C C . ASP B 1 94 ? 1.395 -19.062 -24.016 1 78.38 94 ASP B C 1
ATOM 1461 O O . ASP B 1 94 ? 1.994 -18.125 -24.547 1 78.38 94 ASP B O 1
ATOM 1465 N N . CYS B 1 95 ? 1.856 -19.547 -22.906 1 81.62 95 CYS B N 1
ATOM 1466 C CA . CYS B 1 95 ? 2.963 -18.922 -22.188 1 81.62 95 CYS B CA 1
ATOM 1467 C C . CYS B 1 95 ? 4.297 -19.531 -22.609 1 81.62 95 CYS B C 1
ATOM 1469 O O . CYS B 1 95 ? 5.359 -19 -22.281 1 81.62 95 CYS B O 1
ATOM 1471 N N . GLY B 1 96 ? 4.227 -20.438 -23.484 1 77.12 96 GLY B N 1
ATOM 1472 C CA . GLY B 1 96 ? 5.492 -21.047 -23.859 1 77.12 96 GLY B CA 1
ATOM 1473 C C . GLY B 1 96 ? 6.207 -21.703 -22.688 1 77.12 96 GLY B C 1
ATOM 1474 O O . GLY B 1 96 ? 5.566 -22.172 -21.734 1 77.12 96 GLY B O 1
ATOM 1475 N N . ASP B 1 97 ? 7.645 -21.734 -22.766 1 78.88 97 ASP B N 1
ATOM 1476 C CA . ASP B 1 97 ? 8.445 -22.469 -21.797 1 78.88 97 ASP B CA 1
ATOM 1477 C C . ASP B 1 97 ? 9.008 -21.531 -20.734 1 78.88 97 ASP B C 1
ATOM 1479 O O . ASP B 1 97 ? 9.633 -22 -19.766 1 78.88 97 ASP B O 1
ATOM 1483 N N . SER B 1 98 ? 8.789 -20.25 -20.969 1 79.38 98 SER B N 1
ATOM 1484 C CA . SER B 1 98 ? 9.344 -19.344 -19.969 1 79.38 98 SER B CA 1
ATOM 1485 C C . SER B 1 98 ? 8.648 -19.5 -18.625 1 79.38 98 SER B C 1
ATOM 1487 O O . SER B 1 98 ? 7.434 -19.719 -18.562 1 79.38 98 SER B O 1
ATOM 1489 N N . PRO B 1 99 ? 9.438 -19.438 -17.594 1 85.12 99 PRO B N 1
ATOM 1490 C CA . PRO B 1 99 ? 8.836 -19.578 -16.266 1 85.12 99 PRO B CA 1
ATOM 1491 C C . PRO B 1 99 ? 7.797 -18.5 -15.969 1 85.12 99 PRO B C 1
ATOM 1493 O O . PRO B 1 99 ? 7.988 -17.328 -16.344 1 85.12 99 PRO B O 1
ATOM 1496 N N . LYS B 1 100 ? 6.723 -18.891 -15.453 1 92.25 100 LYS B N 1
ATOM 1497 C CA . LYS B 1 100 ? 5.633 -17.984 -15.125 1 92.25 100 LYS B CA 1
ATOM 1498 C C . LYS B 1 100 ? 5.867 -17.297 -13.773 1 92.25 100 LYS B C 1
ATOM 1500 O O . LYS B 1 100 ? 6.672 -17.781 -12.969 1 92.25 100 LYS B O 1
ATOM 1505 N N . ARG B 1 101 ? 5.199 -16.172 -13.578 1 94.5 101 ARG B N 1
ATOM 1506 C CA . ARG B 1 101 ? 5.273 -15.406 -12.344 1 94.5 101 ARG B CA 1
ATOM 1507 C C . ARG B 1 101 ? 3.881 -15 -11.875 1 94.5 101 ARG B C 1
ATOM 1509 O O . ARG B 1 101 ? 2.949 -14.906 -12.672 1 94.5 101 ARG B O 1
ATOM 1516 N N . LEU B 1 102 ? 3.883 -14.719 -10.555 1 96.94 102 LEU B N 1
ATOM 1517 C CA . LEU B 1 102 ? 2.672 -14.156 -9.961 1 96.94 102 LEU B CA 1
ATOM 1518 C C . LEU B 1 102 ? 2.92 -12.742 -9.453 1 96.94 102 LEU B C 1
ATOM 1520 O O . LEU B 1 102 ? 3.844 -12.516 -8.664 1 96.94 102 LEU B O 1
ATOM 1524 N N . PHE B 1 103 ? 2.209 -11.82 -9.938 1 97.75 103 PHE B N 1
ATOM 1525 C CA . PHE B 1 103 ? 2.1 -10.492 -9.336 1 97.75 103 PHE B CA 1
ATOM 1526 C C . PHE B 1 103 ? 0.743 -10.312 -8.664 1 97.75 103 PHE B C 1
ATOM 1528 O O . PHE B 1 103 ? -0.295 -10.594 -9.266 1 97.75 103 PHE B O 1
ATOM 1535 N N . VAL B 1 104 ? 0.834 -9.891 -7.434 1 98.25 104 VAL B N 1
ATOM 1536 C CA . VAL B 1 104 ? -0.417 -9.734 -6.703 1 98.25 104 VAL B CA 1
ATOM 1537 C C . VAL B 1 104 ? -0.382 -8.43 -5.902 1 98.25 104 VAL B C 1
ATOM 1539 O O . VAL B 1 104 ? 0.669 -8.039 -5.391 1 98.25 104 VAL B O 1
ATOM 1542 N N . GLU B 1 105 ? -1.447 -7.77 -5.879 1 96.44 105 GLU B N 1
ATOM 1543 C CA . GLU B 1 105 ? -1.696 -6.59 -5.055 1 96.44 105 GLU B CA 1
ATOM 1544 C C . GLU B 1 105 ? -3.016 -6.715 -4.297 1 96.44 105 GLU B C 1
ATOM 1546 O O . GLU B 1 105 ? -4.07 -6.922 -4.902 1 96.44 105 GLU B O 1
ATOM 1551 N N . VAL B 1 106 ? -2.953 -6.523 -2.988 1 96.5 106 VAL B N 1
ATOM 1552 C CA . VAL B 1 106 ? -4.168 -6.617 -2.188 1 96.5 106 VAL B CA 1
ATOM 1553 C C . VAL B 1 106 ? -4.352 -5.336 -1.372 1 96.5 106 VAL B C 1
ATOM 1555 O O . VAL B 1 106 ? -3.389 -4.605 -1.133 1 96.5 106 VAL B O 1
ATOM 1558 N N . GLU B 1 107 ? -5.57 -5.137 -1.085 1 93.88 107 GLU B N 1
ATOM 1559 C CA . GLU B 1 107 ? -5.926 -4.008 -0.23 1 93.88 107 GLU B CA 1
ATOM 1560 C C . GLU B 1 107 ? -6.164 -4.457 1.209 1 93.88 107 GLU B C 1
ATOM 1562 O O . GLU B 1 107 ? -6.754 -5.516 1.445 1 93.88 107 GLU B O 1
ATOM 1567 N N . CYS B 1 108 ? -5.602 -3.619 2.02 1 90.81 108 CYS B N 1
ATOM 1568 C CA . CYS B 1 108 ? -5.793 -3.867 3.445 1 90.81 108 CYS B CA 1
ATOM 1569 C C . CYS B 1 108 ? -6.91 -2.996 4.008 1 90.81 108 CYS B C 1
ATOM 1571 O O . CYS B 1 108 ? -7.168 -1.903 3.496 1 90.81 108 CYS B O 1
#

Nearest PDB structures (foldseek):
  5iaz-assembly1_A  TM=8.297E-01  e=5.272E-07  Oryza sativa Indica Group
  8suf-assembly4_H  TM=7.781E-01  e=1.420E-05  Caenorhabditis elegans
  5h4s-assembly1_A-2  TM=7.211E-01  e=2.273E-05  Toxopneustes pileolus
  5afb-assembly1_A  TM=7.541E-01  e=2.849E-04  Homo sapiens
  2jxa-assembly1_A  TM=6.327E-01  e=5.770E-04  Mus musculus

Solvent-accessible surface area (backbone atoms only — not comparable to full-atom values): 11566 Å² total; per-residue (Å²): 132,74,75,63,73,82,64,61,71,62,66,59,45,73,43,34,35,36,26,37,38,29,31,56,80,36,58,47,77,48,65,32,70,86,32,40,24,69,41,66,77,42,42,31,36,21,52,46,47,76,47,86,93,55,66,41,74,42,92,22,54,29,64,40,60,35,45,58,53,48,34,74,67,28,49,72,30,45,64,30,75,48,70,33,42,48,86,74,29,28,69,37,84,78,46,66,86,61,82,37,27,36,40,38,29,33,32,61,133,72,76,64,73,81,64,61,72,62,65,60,47,74,42,34,36,35,26,37,39,28,32,57,80,38,60,48,76,49,68,32,70,88,33,40,25,68,41,67,76,41,43,31,34,23,51,44,47,76,47,86,93,53,66,42,76,42,93,23,54,26,64,39,60,35,46,58,54,48,36,73,67,28,48,70,29,44,62,31,75,48,70,33,42,47,87,73,31,28,68,38,85,78,46,65,87,62,83,38,26,38,41,38,30,34,31,61

pLDDT: mean 88.29, std 15.85, range [24.58, 98.5]

InterPro domains:
  IPR000922 D-galactoside/L-rhamnose binding SUEL lectin domain [PF02140] (30-108)
  IPR000922 D-galactoside/L-rhamnose binding SUEL lectin domain [PS50228] (22-108)
  IPR043159 D-galactoside/L-rhamnose binding SUEL lectin domain superfamily [G3DSA:2.60.120.740] (8-108)